Protein AF-A0ABD2VUK2-F1 (afdb_monomer_lite)

pLDDT: mean 76.5, std 18.26, range [36.0, 97.12]

Radius of gyration: 27.33 Å; chains: 1; bounding box: 60×48×80 Å

Foldseek 3Di:
DDPLLLLLLVLCLVPVLCQAPPDPCVPPPVVVVVSLVVSQVCCCVVVVDRDDSVRSVVSVVVLVVLLVVLVVVLVVQDDDADPVSLVSVLSCVSCVVRDPPPPPPDDDDPDDDDDDHPSPPVVVVSVVVVVVVVVVVVVVVVVVVVVVVVVVVVVVVVVVVVVVDDDDDPVVVVVVLVVVLVVDPDPVVSVVSVVVVVVVVVVVVVVVVPD

InterPro domains:
  IPR006578 MADF domain [PF10545] (9-95)

Organism: NCBI:txid54128

Secondary structure (DSSP, 8-state):
--HHHHHHHHHHHH-GGGT-SSSGGGG-HHHHHHHHHHHHHHHHHHH-----HHHHHHHHHHHHHHHHHHHHHHHHT--PPPHHHHHHHHHTGGGGGG------S--------------HHHHHHHHHHHHHHHHHHHHHHHHHHHHHHHHHHHHHHHHHHHHT-SS--HHHHHHHHHHHHHT-SSHHHHHHHHHHHHHHHHHHHHHHTT-

Sequence (211 aa):
MNQVEELIIRFYSKYSFMYDKLDSKNQDQDEKQKFFMTLQTAIMDEMQMNLSVPDIEAKWKYLKDSFNRVDKKIIEGNVALTHWDKNIYEKLFFLKPFITHRPNAVVSKKKCNNVKPKASAVLEKLKHNNERVFAYDLQMKMKKCAEKSSRRAALNDINSSINQNNFIDKRKSCLLINNVINAFPTSTMQEAALQLVLDTISSFTSNLNQN

Structure (mmCIF, N/CA/C/O backbone):
data_AF-A0ABD2VUK2-F1
#
_entry.id   AF-A0ABD2VUK2-F1
#
loop_
_atom_site.group_PDB
_atom_site.id
_atom_site.type_symbol
_atom_site.label_atom_id
_atom_site.label_alt_id
_atom_site.label_comp_id
_atom_site.label_asym_id
_atom_site.label_entity_id
_atom_site.label_seq_id
_atom_site.pdbx_PDB_ins_code
_atom_site.Cartn_x
_atom_site.Cartn_y
_atom_site.Cartn_z
_atom_site.occupancy
_atom_site.B_iso_or_equiv
_atom_site.auth_seq_id
_atom_site.auth_comp_id
_atom_site.auth_asym_id
_atom_site.auth_atom_id
_atom_site.pdbx_PDB_model_num
ATOM 1 N N . MET A 1 1 ? 15.558 -2.157 -2.499 1.00 89.12 1 MET A N 1
ATOM 2 C CA . MET A 1 1 ? 14.385 -1.657 -1.765 1.00 89.12 1 MET A CA 1
ATOM 3 C C . MET A 1 1 ? 14.628 -1.996 -0.313 1.00 89.12 1 MET A C 1
ATOM 5 O O . MET A 1 1 ? 15.103 -3.098 -0.063 1.00 89.12 1 MET A O 1
ATOM 9 N N . ASN A 1 2 ? 14.456 -1.047 0.599 1.00 92.62 2 ASN A N 1
ATOM 10 C CA . ASN A 1 2 ? 14.656 -1.301 2.030 1.00 92.62 2 ASN A CA 1
ATOM 11 C C . ASN A 1 2 ? 13.387 -1.904 2.662 1.00 92.62 2 ASN A C 1
ATOM 13 O O . ASN A 1 2 ? 12.310 -1.852 2.074 1.00 92.62 2 ASN A O 1
ATOM 17 N N . GLN A 1 3 ? 13.506 -2.472 3.863 1.00 94.19 3 GLN A N 1
ATOM 18 C CA . GLN A 1 3 ? 12.388 -3.146 4.539 1.00 94.19 3 GLN A CA 1
ATOM 19 C C . GLN A 1 3 ? 11.208 -2.203 4.832 1.00 94.19 3 GLN A C 1
ATOM 21 O O . GLN A 1 3 ? 10.052 -2.606 4.721 1.00 94.19 3 GLN A O 1
ATOM 26 N N . VAL A 1 4 ? 11.482 -0.927 5.121 1.00 95.06 4 VAL A N 1
ATOM 27 C CA . VAL A 1 4 ? 10.448 0.097 5.349 1.00 95.06 4 VAL A CA 1
ATOM 28 C C . VAL A 1 4 ? 9.623 0.345 4.083 1.00 95.06 4 VAL A C 1
ATOM 30 O O . VAL A 1 4 ? 8.398 0.369 4.139 1.00 95.06 4 VAL A O 1
ATOM 33 N N . GLU A 1 5 ? 10.269 0.498 2.926 1.00 95.94 5 GLU A N 1
ATOM 34 C CA . GLU A 1 5 ? 9.605 0.641 1.624 1.00 95.94 5 GLU A CA 1
ATOM 35 C C . GLU A 1 5 ? 8.740 -0.581 1.310 1.00 95.94 5 GLU A C 1
ATOM 37 O O . GLU A 1 5 ? 7.614 -0.431 0.842 1.00 95.94 5 GLU A O 1
ATOM 42 N N . GLU A 1 6 ? 9.236 -1.7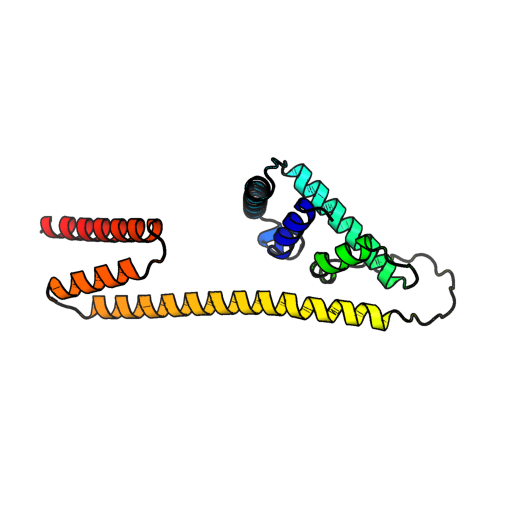84 1.599 1.00 95.88 6 GLU A N 1
ATOM 43 C CA . GLU A 1 6 ? 8.487 -3.024 1.388 1.00 95.88 6 GLU A CA 1
ATOM 44 C C . GLU A 1 6 ? 7.241 -3.105 2.269 1.00 95.88 6 GLU A C 1
ATOM 46 O O . GLU A 1 6 ? 6.167 -3.465 1.779 1.00 95.88 6 GLU A O 1
ATOM 51 N N . LEU A 1 7 ? 7.360 -2.721 3.541 1.00 96.19 7 LEU A N 1
ATOM 52 C CA . LEU A 1 7 ? 6.240 -2.675 4.474 1.00 96.19 7 LEU A CA 1
ATOM 53 C C . LEU A 1 7 ? 5.197 -1.640 4.039 1.00 96.19 7 LEU A C 1
ATOM 55 O O . LEU A 1 7 ? 4.007 -1.956 3.986 1.00 96.19 7 LEU A O 1
ATOM 59 N N . ILE A 1 8 ? 5.636 -0.442 3.641 1.00 96.81 8 ILE A N 1
ATOM 60 C CA . ILE A 1 8 ? 4.757 0.595 3.085 1.00 96.81 8 ILE A CA 1
ATOM 61 C C . ILE A 1 8 ? 4.008 0.040 1.868 1.00 96.81 8 ILE A C 1
ATOM 63 O O . ILE A 1 8 ? 2.782 0.112 1.824 1.00 96.81 8 ILE A O 1
ATOM 67 N N . ILE A 1 9 ? 4.701 -0.578 0.907 1.00 97.12 9 ILE A N 1
ATOM 68 C CA . ILE A 1 9 ? 4.058 -1.149 -0.287 1.00 97.12 9 ILE A CA 1
ATOM 69 C C . ILE A 1 9 ? 3.042 -2.234 0.086 1.00 97.12 9 ILE A C 1
ATOM 71 O O . ILE A 1 9 ? 1.938 -2.233 -0.458 1.00 97.12 9 ILE A O 1
ATOM 75 N N . ARG A 1 10 ? 3.381 -3.125 1.029 1.00 95.81 10 ARG A N 1
ATOM 76 C CA . ARG A 1 10 ? 2.484 -4.184 1.526 1.00 95.81 10 ARG A CA 1
ATOM 77 C C . ARG A 1 10 ? 1.204 -3.609 2.128 1.00 95.81 10 ARG A C 1
ATOM 79 O O . ARG A 1 10 ? 0.131 -4.179 1.954 1.00 95.81 10 ARG A O 1
ATOM 86 N N . PHE A 1 11 ? 1.310 -2.497 2.847 1.00 96.44 11 PHE A N 1
ATOM 87 C CA . PHE A 1 11 ? 0.144 -1.808 3.381 1.00 96.44 11 PHE A CA 1
ATOM 88 C C . PHE A 1 11 ? -0.667 -1.161 2.269 1.00 96.44 11 PHE A C 1
ATOM 90 O O . PHE A 1 11 ? -1.851 -1.455 2.145 1.00 96.44 11 PHE A O 1
ATOM 97 N N . TYR A 1 12 ? -0.047 -0.340 1.422 1.00 96.00 12 TYR A N 1
ATOM 98 C CA . TYR A 1 12 ? -0.770 0.332 0.347 1.00 96.00 12 TYR A CA 1
ATOM 99 C C . TYR A 1 12 ? -1.481 -0.668 -0.569 1.00 96.00 12 TYR A C 1
ATOM 101 O O . TYR A 1 12 ? -2.652 -0.460 -0.853 1.00 96.00 12 TYR A O 1
ATOM 109 N N . SER A 1 13 ? -0.864 -1.794 -0.945 1.00 95.38 13 SER A N 1
ATOM 110 C CA . SER A 1 13 ? -1.499 -2.800 -1.814 1.00 95.38 13 SER A CA 1
ATOM 111 C C . SER A 1 13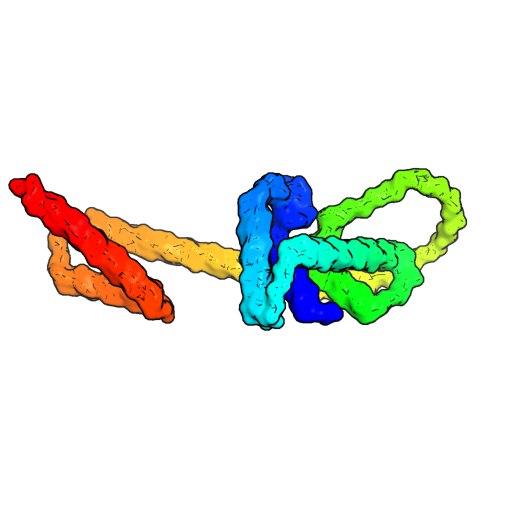 ? -2.811 -3.369 -1.254 1.00 95.38 13 SER A C 1
ATOM 113 O O . SER A 1 13 ? -3.711 -3.698 -2.026 1.00 95.38 13 SER A O 1
ATOM 115 N N . LYS A 1 14 ? -2.958 -3.420 0.075 1.00 94.88 14 LYS A N 1
ATOM 116 C CA . LYS A 1 14 ? -4.165 -3.894 0.767 1.00 94.88 14 LYS A CA 1
ATOM 117 C C . LYS A 1 14 ? -5.308 -2.870 0.774 1.00 94.88 14 LYS A C 1
ATOM 119 O O . LYS A 1 14 ? -6.468 -3.269 0.873 1.00 94.88 14 LYS A O 1
ATOM 124 N N . TYR A 1 15 ? -5.006 -1.575 0.689 1.00 94.19 15 TYR A N 1
ATOM 125 C CA . TYR A 1 15 ? -5.980 -0.490 0.849 1.00 94.19 15 TYR A CA 1
ATOM 126 C C . TYR A 1 15 ? -6.103 0.335 -0.440 1.00 94.19 15 TYR A C 1
ATOM 128 O O . TYR A 1 15 ? -5.467 1.377 -0.598 1.00 94.19 15 TYR A O 1
ATOM 136 N N . SER A 1 16 ? -6.958 -0.124 -1.362 1.00 90.56 16 SER A N 1
ATOM 137 C CA . SER A 1 16 ? -7.174 0.509 -2.676 1.00 90.56 16 SER A CA 1
ATOM 138 C C . SER A 1 16 ? -7.585 1.972 -2.599 1.00 90.56 16 SER A C 1
ATOM 140 O O . SER A 1 16 ? -7.101 2.783 -3.388 1.00 90.56 16 SER A O 1
ATOM 142 N N . PHE A 1 17 ? -8.395 2.328 -1.601 1.00 92.25 17 PHE A N 1
ATOM 143 C CA . PHE A 1 17 ? -8.872 3.693 -1.400 1.00 92.25 17 PHE A CA 1
ATOM 144 C C . PHE A 1 17 ? -7.749 4.721 -1.212 1.00 92.25 17 PHE A C 1
ATOM 146 O O . PHE A 1 17 ? -7.998 5.913 -1.340 1.00 92.25 17 PHE A O 1
ATOM 153 N N . MET A 1 18 ? -6.510 4.305 -0.929 1.00 93.44 18 MET A N 1
ATOM 154 C CA . MET A 1 18 ? -5.366 5.216 -0.822 1.00 93.44 18 MET A CA 1
ATOM 155 C C . MET A 1 18 ? -4.823 5.680 -2.182 1.00 93.44 18 MET A C 1
ATOM 157 O O . MET A 1 18 ? -4.138 6.701 -2.258 1.00 93.44 18 MET A O 1
ATOM 161 N N . TYR A 1 19 ? -5.095 4.951 -3.267 1.00 90.25 19 TYR A N 1
ATOM 162 C CA . TYR A 1 19 ? -4.589 5.278 -4.607 1.00 90.25 19 TYR A CA 1
ATOM 163 C C . TYR A 1 19 ? -5.661 5.316 -5.697 1.00 90.25 19 TYR A C 1
ATOM 165 O O . TYR A 1 19 ? -5.413 5.929 -6.739 1.00 90.25 19 TYR A O 1
ATOM 173 N N . ASP A 1 20 ? -6.826 4.718 -5.465 1.00 89.56 20 ASP A N 1
ATOM 174 C CA . ASP A 1 20 ? -7.993 4.859 -6.322 1.00 89.56 20 ASP A CA 1
ATOM 175 C C . ASP A 1 20 ? -8.763 6.135 -5.960 1.00 89.56 20 ASP A C 1
ATOM 177 O O . ASP A 1 20 ? -9.209 6.316 -4.830 1.00 89.56 20 ASP A O 1
ATOM 181 N N . LYS A 1 21 ? -8.906 7.035 -6.935 1.00 86.31 21 LYS A N 1
ATOM 182 C CA . LYS A 1 21 ? -9.638 8.299 -6.774 1.00 86.31 21 LYS A CA 1
ATOM 183 C C . LYS A 1 21 ? -11.152 8.128 -6.900 1.00 86.31 21 LYS A C 1
ATOM 185 O O . LYS A 1 21 ? -11.879 9.059 -6.572 1.00 86.31 21 LYS A O 1
ATOM 190 N N . LEU A 1 22 ? -11.608 6.997 -7.439 1.00 86.12 22 LEU A N 1
ATOM 191 C CA . LEU A 1 22 ? -13.025 6.687 -7.626 1.00 86.12 22 LEU A CA 1
ATOM 192 C C . LEU A 1 22 ? -13.631 6.003 -6.396 1.00 86.12 22 LEU A C 1
ATOM 194 O O . LEU A 1 22 ? -14.852 5.952 -6.268 1.00 86.12 22 LEU A O 1
ATOM 198 N N . ASP A 1 23 ? -12.793 5.489 -5.495 1.00 86.12 23 ASP A N 1
ATOM 199 C CA . ASP A 1 23 ? -13.235 4.864 -4.254 1.00 86.12 23 ASP A CA 1
ATOM 200 C C . ASP A 1 23 ? -13.836 5.925 -3.320 1.00 86.12 23 ASP A C 1
ATOM 202 O O . ASP A 1 23 ? -13.204 6.940 -3.015 1.00 86.12 23 ASP A O 1
ATOM 206 N N . SER A 1 24 ? -15.056 5.690 -2.832 1.00 84.19 24 SER A N 1
ATOM 207 C CA . SER A 1 24 ? -15.756 6.612 -1.931 1.00 84.19 24 SER A CA 1
ATOM 208 C C . SER A 1 24 ? -14.970 6.874 -0.645 1.00 84.19 24 SER A C 1
ATOM 210 O O . SER A 1 24 ? -15.040 7.966 -0.085 1.00 84.19 24 SER A O 1
ATOM 212 N N . LYS A 1 25 ? -14.174 5.896 -0.193 1.0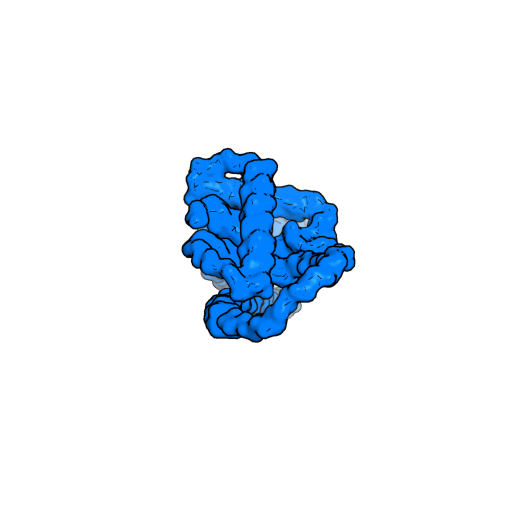0 84.31 25 LYS A N 1
ATOM 213 C CA . LYS A 1 25 ? -13.330 6.028 1.000 1.00 84.31 25 LYS A CA 1
ATOM 214 C C . LYS A 1 25 ? -12.095 6.896 0.769 1.00 84.31 25 LYS A C 1
ATOM 216 O O . LYS A 1 25 ? -11.454 7.301 1.730 1.00 84.31 25 LYS A O 1
ATOM 221 N N . ASN A 1 26 ? -11.751 7.226 -0.478 1.00 85.06 26 ASN A N 1
ATOM 222 C CA . ASN A 1 26 ? -10.629 8.121 -0.764 1.00 85.06 26 ASN A CA 1
ATOM 223 C C . ASN A 1 26 ? -10.872 9.546 -0.239 1.00 85.06 26 ASN A C 1
ATOM 225 O O . ASN A 1 26 ? -9.912 10.272 0.011 1.00 85.06 26 ASN A O 1
ATOM 229 N N . GLN A 1 27 ? -12.129 9.959 -0.069 1.00 85.06 27 GLN A N 1
ATOM 230 C CA . GLN A 1 27 ? -12.475 11.279 0.468 1.00 85.06 27 GLN A CA 1
ATOM 231 C C . GLN A 1 27 ? -12.624 11.285 1.994 1.00 85.06 27 GLN A C 1
ATOM 233 O O . GLN A 1 27 ? -12.603 12.353 2.602 1.00 85.06 27 GLN A O 1
ATOM 238 N N . ASP A 1 28 ? -12.715 10.105 2.606 1.00 92.25 28 ASP A N 1
ATOM 239 C CA . ASP A 1 28 ? -12.878 9.938 4.044 1.00 92.25 28 ASP A CA 1
ATOM 240 C C . ASP A 1 28 ? -11.535 10.152 4.763 1.00 92.25 28 ASP A C 1
ATOM 242 O O . ASP A 1 28 ? -10.572 9.398 4.585 1.00 92.25 28 ASP A O 1
ATOM 246 N N . GLN A 1 29 ? -11.453 11.225 5.550 1.00 92.25 29 GLN A N 1
ATOM 247 C CA . GLN A 1 29 ? -10.251 11.553 6.314 1.00 92.25 29 GLN A CA 1
ATOM 248 C C . GLN A 1 29 ? -10.054 10.622 7.511 1.00 92.25 29 GLN A C 1
ATOM 250 O O . GLN A 1 29 ? -8.909 10.329 7.856 1.00 92.25 29 GLN A O 1
ATOM 255 N N . ASP A 1 30 ? -11.130 10.099 8.096 1.00 93.75 30 ASP A N 1
ATOM 256 C CA . ASP A 1 30 ? -11.048 9.227 9.265 1.00 93.75 30 ASP A CA 1
ATOM 257 C C . ASP A 1 30 ? -10.461 7.870 8.869 1.00 93.75 30 ASP A C 1
ATOM 259 O O . ASP A 1 30 ? -9.594 7.327 9.557 1.00 93.75 30 ASP A O 1
ATOM 263 N N . GLU A 1 31 ? -10.861 7.334 7.713 1.00 93.19 31 GLU A N 1
ATOM 264 C CA . GLU A 1 31 ? -10.282 6.095 7.179 1.00 93.19 31 GLU A CA 1
ATOM 265 C C . GLU A 1 31 ? -8.794 6.260 6.824 1.00 93.19 31 GLU A C 1
ATOM 267 O O . GLU A 1 31 ? -7.994 5.353 7.079 1.00 93.19 31 GLU A O 1
ATOM 272 N N . LYS A 1 32 ? -8.385 7.429 6.308 1.00 93.56 32 LYS A N 1
ATOM 273 C CA . LYS A 1 32 ? -6.964 7.741 6.070 1.00 93.56 32 LYS A CA 1
ATOM 274 C C . LYS A 1 32 ? -6.173 7.841 7.365 1.00 93.56 32 LYS A C 1
ATOM 276 O O . LYS A 1 32 ? -5.086 7.273 7.453 1.00 93.56 32 LYS A O 1
ATOM 281 N N . GLN A 1 33 ? -6.706 8.523 8.377 1.00 94.25 33 GLN A N 1
ATOM 282 C CA . GLN A 1 33 ? -6.051 8.618 9.680 1.00 94.25 33 GLN A CA 1
ATOM 283 C C . GLN A 1 33 ? -5.882 7.237 10.316 1.00 94.25 33 GLN A C 1
ATOM 285 O O . GLN A 1 33 ? -4.774 6.893 10.723 1.00 94.25 33 GLN A O 1
ATOM 290 N N . LYS A 1 34 ? -6.927 6.397 10.311 1.00 95.19 34 LYS A N 1
ATOM 291 C CA . LYS A 1 34 ? -6.842 5.004 10.787 1.00 95.19 34 LYS A CA 1
ATOM 292 C C . LYS A 1 34 ? -5.784 4.205 10.032 1.00 95.19 34 LYS A C 1
ATOM 294 O O . LYS A 1 34 ? -5.032 3.445 10.648 1.00 95.19 34 LYS A O 1
ATOM 299 N N . PHE A 1 35 ? -5.710 4.369 8.710 1.00 96.00 35 PHE A N 1
ATOM 300 C CA . PHE A 1 35 ? -4.675 3.740 7.894 1.00 96.00 35 PHE A CA 1
ATOM 301 C C . PHE A 1 35 ? -3.275 4.159 8.355 1.00 96.00 35 PHE A C 1
ATOM 303 O O . PHE A 1 35 ? -2.444 3.289 8.615 1.00 96.00 35 PHE A O 1
ATOM 310 N N . PHE A 1 36 ? -3.023 5.463 8.503 1.00 96.56 36 PHE A N 1
ATOM 311 C CA . PHE A 1 36 ? -1.711 5.963 8.911 1.00 96.56 36 PHE A CA 1
ATOM 312 C C . PHE A 1 36 ? -1.342 5.557 10.332 1.00 96.56 36 PHE A C 1
ATOM 314 O O . PHE A 1 36 ? -0.213 5.128 10.535 1.00 96.56 36 PHE A O 1
ATOM 321 N N . MET A 1 37 ? -2.281 5.596 11.279 1.00 95.50 37 MET A N 1
ATOM 322 C CA . MET A 1 37 ? -2.053 5.098 12.638 1.00 95.50 37 MET A CA 1
ATOM 323 C C . MET A 1 37 ? -1.647 3.623 12.616 1.00 95.50 37 MET A C 1
ATOM 325 O O . MET A 1 37 ? -0.622 3.256 13.180 1.00 95.50 37 MET A O 1
ATOM 329 N N . THR A 1 38 ? -2.388 2.785 11.884 1.00 96.50 38 THR A N 1
ATOM 330 C CA . THR A 1 38 ? -2.078 1.349 11.779 1.00 96.50 38 THR A CA 1
ATOM 331 C C . THR A 1 38 ? -0.713 1.111 11.129 1.00 96.50 38 THR A C 1
ATOM 333 O O . THR A 1 38 ? 0.043 0.243 11.563 1.00 96.50 38 THR A O 1
ATOM 336 N N . LEU A 1 39 ? -0.386 1.873 10.083 1.00 96.81 39 LEU A N 1
ATOM 337 C CA . LEU A 1 39 ? 0.894 1.768 9.388 1.00 96.81 39 LEU A CA 1
ATOM 338 C C . LEU A 1 39 ? 2.057 2.247 10.267 1.00 96.81 39 LEU A C 1
ATOM 340 O O . LEU A 1 39 ? 3.092 1.590 10.298 1.00 96.81 39 LEU A O 1
ATOM 344 N N . GLN A 1 40 ? 1.894 3.345 11.005 1.00 96.69 40 GLN A N 1
ATOM 345 C CA . GLN A 1 40 ? 2.899 3.833 11.949 1.00 96.69 40 GLN A CA 1
ATOM 346 C C . GLN A 1 40 ? 3.161 2.819 13.059 1.00 96.69 40 GLN A C 1
ATOM 348 O O . GLN A 1 40 ? 4.321 2.511 13.317 1.00 96.69 40 GLN A O 1
ATOM 353 N N . THR A 1 41 ? 2.110 2.252 13.660 1.00 95.62 41 THR A N 1
ATOM 354 C CA . THR A 1 41 ? 2.250 1.190 14.664 1.00 95.62 41 THR A CA 1
ATOM 355 C C . THR A 1 41 ? 3.001 -0.007 14.088 1.00 95.62 41 THR A C 1
ATOM 357 O O . THR A 1 41 ? 3.982 -0.441 14.674 1.00 95.62 41 THR A O 1
ATOM 360 N N . ALA A 1 42 ? 2.641 -0.476 12.890 1.00 95.62 42 ALA A N 1
ATOM 361 C CA . ALA A 1 42 ? 3.338 -1.599 12.263 1.00 95.62 42 ALA A CA 1
ATOM 362 C C . ALA A 1 42 ? 4.813 -1.299 11.939 1.00 95.62 42 ALA A C 1
ATOM 364 O O . ALA A 1 42 ? 5.661 -2.175 12.080 1.00 95.62 42 ALA A O 1
ATOM 365 N N . ILE A 1 43 ? 5.138 -0.075 11.508 1.00 96.00 43 ILE A N 1
ATOM 366 C CA . ILE A 1 43 ? 6.530 0.339 11.273 1.00 96.00 43 ILE A CA 1
ATOM 367 C C . ILE A 1 43 ? 7.304 0.381 12.594 1.00 96.00 43 ILE A C 1
ATOM 369 O O . ILE A 1 43 ? 8.441 -0.082 12.649 1.00 96.00 43 ILE A O 1
ATOM 373 N N . MET A 1 44 ? 6.697 0.907 13.654 1.00 94.94 44 MET A N 1
ATOM 374 C CA . MET A 1 44 ? 7.314 0.951 14.974 1.00 94.94 44 MET A CA 1
ATOM 375 C C . MET A 1 44 ? 7.560 -0.461 15.519 1.00 94.94 44 MET A C 1
ATOM 377 O O . MET A 1 44 ? 8.663 -0.741 15.978 1.00 94.94 44 MET A O 1
ATOM 381 N N . ASP A 1 45 ? 6.584 -1.358 15.395 1.00 94.69 45 ASP A N 1
ATOM 382 C CA . ASP A 1 45 ? 6.663 -2.724 15.916 1.00 94.69 45 ASP A CA 1
ATOM 383 C C . ASP A 1 45 ? 7.645 -3.600 15.120 1.00 94.69 45 ASP A C 1
ATOM 385 O O . ASP A 1 45 ? 8.473 -4.296 15.707 1.00 94.69 45 ASP A O 1
ATOM 389 N N . GLU A 1 46 ? 7.578 -3.577 13.782 1.00 94.31 46 GLU A N 1
ATOM 390 C CA . GLU A 1 46 ? 8.401 -4.450 12.930 1.00 94.31 46 GLU A CA 1
ATOM 391 C C . GLU A 1 46 ? 9.817 -3.894 12.701 1.00 94.31 46 GLU A C 1
ATOM 393 O O . GLU A 1 46 ? 10.757 -4.670 12.539 1.00 94.31 46 GLU A O 1
ATOM 398 N N . MET A 1 47 ? 9.982 -2.565 12.662 1.00 92.62 47 MET A N 1
ATOM 399 C CA . MET A 1 47 ? 11.245 -1.919 12.268 1.00 92.62 47 MET A CA 1
ATOM 400 C C . MET A 1 47 ? 11.918 -1.150 13.407 1.00 92.62 47 MET A C 1
ATOM 402 O O . MET A 1 47 ? 13.033 -0.672 13.217 1.00 92.62 47 MET A O 1
ATOM 406 N N . GLN A 1 48 ? 11.267 -1.003 14.569 1.00 93.25 48 GLN A N 1
ATOM 407 C CA . GLN A 1 48 ? 11.759 -0.191 15.693 1.00 93.25 48 GLN A CA 1
ATOM 408 C C . GLN A 1 48 ? 12.057 1.264 15.290 1.00 93.25 48 GLN A C 1
ATOM 410 O O . GLN A 1 48 ? 12.946 1.918 15.834 1.00 93.25 48 GLN A O 1
ATOM 415 N N . MET A 1 49 ? 11.309 1.783 14.311 1.00 91.88 49 MET A N 1
ATOM 416 C CA . MET A 1 49 ? 11.468 3.137 13.788 1.00 91.88 49 MET A CA 1
ATOM 417 C C . MET A 1 49 ? 10.205 3.955 14.028 1.00 91.88 49 MET A C 1
ATOM 419 O O . MET A 1 49 ? 9.106 3.536 13.675 1.00 91.88 49 MET A O 1
ATOM 423 N N . ASN A 1 50 ? 10.369 5.168 14.548 1.00 92.62 50 ASN A N 1
ATOM 424 C CA . ASN A 1 50 ? 9.275 6.124 14.647 1.00 92.62 50 ASN A CA 1
ATOM 425 C C . ASN A 1 50 ? 9.282 7.037 13.413 1.00 92.62 50 ASN A C 1
ATOM 427 O O . ASN A 1 50 ? 10.031 8.011 13.357 1.00 92.62 50 ASN A O 1
ATOM 431 N N . LEU A 1 51 ? 8.495 6.680 12.396 1.00 93.31 51 LEU A N 1
ATOM 432 C CA . LEU A 1 51 ? 8.294 7.525 11.220 1.00 93.31 51 LEU A CA 1
ATOM 433 C C . LEU A 1 51 ? 7.064 8.406 11.406 1.00 93.31 51 LEU A C 1
ATOM 435 O O . LEU A 1 51 ? 5.985 7.926 11.763 1.00 93.31 51 LEU A O 1
ATOM 439 N N . SER A 1 52 ? 7.201 9.684 11.064 1.00 95.38 52 SER A N 1
ATOM 440 C CA . SER A 1 52 ? 6.054 10.579 10.994 1.00 95.38 52 SER A CA 1
ATOM 441 C C . SER A 1 52 ? 5.170 10.243 9.782 1.00 95.38 52 SER A C 1
ATOM 443 O O . SER A 1 52 ? 5.641 9.723 8.766 1.00 95.38 52 SER A O 1
ATOM 445 N N . VAL A 1 53 ? 3.875 10.557 9.869 1.00 95.44 53 VAL A N 1
ATOM 446 C CA . VAL A 1 53 ? 2.942 10.454 8.733 1.00 95.44 53 VAL A CA 1
ATOM 447 C C . VAL A 1 53 ? 3.478 11.146 7.468 1.00 95.44 53 VAL A C 1
ATOM 449 O O . VAL A 1 53 ? 3.516 10.480 6.430 1.00 95.44 53 VAL A O 1
ATOM 452 N N . PRO A 1 54 ? 3.959 12.408 7.507 1.00 96.06 54 PRO A N 1
ATOM 453 C CA . PRO A 1 54 ? 4.464 13.060 6.300 1.00 96.06 54 PRO A CA 1
ATOM 454 C C . PRO A 1 54 ? 5.697 12.360 5.709 1.00 96.06 54 PRO A C 1
ATOM 456 O O . PRO A 1 54 ? 5.845 12.332 4.486 1.00 96.06 54 PRO A O 1
ATOM 459 N N . ASP A 1 55 ? 6.548 11.725 6.523 1.00 96.44 55 ASP A N 1
ATOM 460 C CA . ASP A 1 55 ? 7.684 10.944 6.010 1.00 96.44 55 ASP A CA 1
ATOM 461 C C . ASP A 1 55 ? 7.224 9.687 5.265 1.00 96.44 55 ASP A C 1
ATOM 463 O O . ASP A 1 55 ? 7.773 9.330 4.217 1.00 96.44 55 ASP A O 1
ATOM 467 N N . ILE A 1 56 ? 6.198 9.013 5.789 1.00 96.31 56 ILE A N 1
ATOM 468 C CA . ILE A 1 56 ? 5.585 7.845 5.148 1.00 96.31 56 ILE A CA 1
ATOM 469 C C . ILE A 1 56 ? 4.952 8.253 3.816 1.00 96.31 56 ILE A C 1
ATOM 471 O O . ILE A 1 56 ? 5.153 7.579 2.802 1.00 96.31 56 ILE A O 1
ATOM 475 N N . GLU A 1 57 ? 4.226 9.370 3.793 1.00 95.31 57 GLU A N 1
ATOM 476 C CA . GLU A 1 57 ? 3.634 9.922 2.574 1.00 95.31 57 GLU A CA 1
ATOM 477 C C . GLU A 1 57 ? 4.697 10.306 1.542 1.00 95.31 57 GLU A C 1
ATOM 479 O O . GLU A 1 57 ? 4.567 9.967 0.362 1.00 95.31 57 GLU A O 1
ATOM 484 N N . ALA A 1 58 ? 5.781 10.956 1.972 1.00 96.62 58 ALA A N 1
ATOM 485 C CA . ALA A 1 58 ? 6.897 11.316 1.105 1.00 96.62 58 ALA A CA 1
ATOM 486 C C . ALA A 1 58 ? 7.565 10.072 0.498 1.00 96.62 58 ALA A C 1
ATOM 488 O O . ALA A 1 58 ? 7.815 10.028 -0.712 1.00 96.62 58 ALA A O 1
ATOM 489 N N . LYS A 1 59 ? 7.789 9.027 1.305 1.00 96.38 59 LYS A N 1
ATOM 490 C CA . LYS A 1 59 ? 8.317 7.737 0.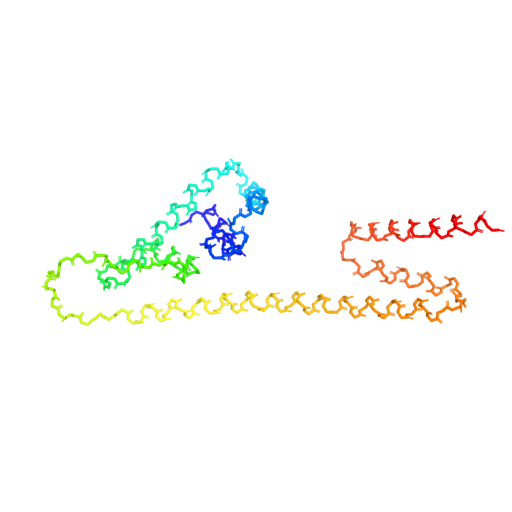835 1.00 96.38 59 LYS A CA 1
ATOM 491 C C . LYS A 1 59 ? 7.374 7.068 -0.161 1.00 96.38 59 LYS A C 1
ATOM 493 O O . LYS A 1 59 ? 7.820 6.632 -1.222 1.00 96.38 59 LYS A O 1
ATOM 498 N N . TRP A 1 60 ? 6.077 7.025 0.133 1.00 96.50 60 TRP A N 1
ATOM 499 C CA . TRP A 1 60 ? 5.085 6.470 -0.788 1.00 96.50 60 TRP A CA 1
ATOM 500 C C . TRP A 1 60 ? 5.043 7.231 -2.118 1.00 96.50 60 TRP A C 1
ATOM 502 O O . TRP A 1 60 ? 5.062 6.620 -3.189 1.00 96.50 60 TRP A O 1
ATOM 512 N N . LYS A 1 61 ? 5.054 8.567 -2.071 1.00 95.81 61 LYS A N 1
ATOM 513 C CA . LYS A 1 61 ? 5.103 9.417 -3.265 1.00 95.81 61 LYS A CA 1
ATOM 514 C C . LYS A 1 61 ? 6.336 9.110 -4.113 1.00 95.81 61 LYS A C 1
ATOM 516 O O . LYS A 1 61 ? 6.206 8.889 -5.315 1.00 95.81 61 LYS A O 1
ATOM 521 N N . TYR A 1 62 ? 7.509 9.013 -3.488 1.00 96.62 62 TYR A N 1
ATOM 522 C CA . TYR A 1 62 ? 8.748 8.646 -4.173 1.00 96.62 62 TYR A CA 1
ATOM 523 C C . TYR A 1 62 ? 8.658 7.275 -4.860 1.00 96.62 62 TYR A C 1
ATOM 525 O O . TYR A 1 62 ? 9.064 7.132 -6.018 1.00 96.62 62 TYR A O 1
ATOM 533 N N . LEU A 1 63 ? 8.097 6.271 -4.182 1.00 96.75 63 LEU A N 1
ATOM 534 C CA . LEU A 1 63 ? 7.890 4.930 -4.735 1.00 96.75 63 LEU A CA 1
ATOM 535 C C . LEU A 1 63 ? 6.943 4.952 -5.942 1.00 96.75 63 LEU A C 1
ATOM 537 O O . LEU A 1 63 ? 7.258 4.381 -6.989 1.00 96.75 63 LEU A O 1
ATOM 541 N N . LYS A 1 64 ? 5.824 5.674 -5.836 1.00 95.44 64 LYS A N 1
ATOM 542 C CA . LYS A 1 64 ? 4.856 5.846 -6.927 1.00 95.44 64 LYS A CA 1
ATOM 543 C C . LYS A 1 64 ? 5.471 6.553 -8.136 1.00 95.44 64 LYS A C 1
ATOM 545 O O . LYS A 1 64 ? 5.291 6.106 -9.268 1.00 95.44 64 LYS A O 1
ATOM 550 N N . ASP A 1 65 ? 6.230 7.622 -7.917 1.00 95.00 65 ASP A N 1
ATOM 551 C CA . ASP A 1 65 ? 6.913 8.349 -8.992 1.00 95.00 65 ASP A CA 1
ATOM 552 C C . ASP A 1 65 ? 7.968 7.481 -9.678 1.00 95.00 65 ASP A C 1
ATOM 554 O O . ASP A 1 65 ? 8.118 7.508 -10.901 1.00 95.00 65 ASP A O 1
ATOM 558 N N . SER A 1 66 ? 8.678 6.673 -8.895 1.00 95.38 66 SER A N 1
ATOM 559 C CA . SER A 1 66 ? 9.640 5.701 -9.403 1.00 95.38 66 SER A CA 1
ATOM 560 C C . SER A 1 66 ? 8.967 4.650 -10.276 1.00 95.38 66 SER A C 1
ATOM 562 O O . SER A 1 66 ? 9.415 4.426 -11.399 1.00 95.38 66 SER A O 1
ATOM 564 N N . PHE A 1 67 ? 7.844 4.091 -9.825 1.00 95.75 67 PHE A N 1
ATOM 565 C CA . PHE A 1 67 ? 7.042 3.171 -10.625 1.00 95.75 67 PHE A CA 1
ATOM 566 C C . PHE A 1 67 ? 6.559 3.809 -11.932 1.00 95.75 67 PHE A C 1
ATOM 568 O O . PHE A 1 67 ? 6.750 3.226 -12.995 1.00 95.75 67 PHE A O 1
ATOM 575 N N . ASN A 1 68 ? 6.039 5.041 -11.891 1.00 93.81 68 ASN A N 1
ATOM 576 C CA . ASN A 1 68 ? 5.610 5.770 -13.091 1.00 93.81 68 ASN A CA 1
ATOM 577 C C . ASN A 1 68 ? 6.749 5.955 -14.107 1.00 93.81 68 ASN A C 1
ATOM 579 O O . ASN A 1 68 ? 6.531 5.838 -15.314 1.00 93.81 68 ASN A O 1
ATOM 583 N N . ARG A 1 69 ? 7.971 6.251 -13.641 1.00 93.06 69 ARG A N 1
ATOM 584 C CA . ARG A 1 69 ? 9.150 6.371 -14.516 1.00 93.06 69 ARG A CA 1
ATOM 585 C C . ARG A 1 69 ? 9.513 5.033 -15.153 1.00 93.06 69 ARG A C 1
ATOM 587 O O . ARG A 1 69 ? 9.794 4.992 -16.349 1.00 93.06 69 ARG A O 1
ATOM 594 N N . VAL A 1 70 ? 9.507 3.955 -14.372 1.00 93.12 70 VAL A N 1
ATOM 595 C CA . VAL A 1 70 ? 9.818 2.609 -14.871 1.00 93.12 70 VAL A CA 1
ATOM 596 C C . VAL A 1 70 ? 8.765 2.136 -15.868 1.00 93.12 70 VAL A C 1
ATOM 598 O O . VAL A 1 70 ? 9.113 1.633 -16.932 1.00 93.12 70 VAL A O 1
ATOM 601 N N . ASP A 1 71 ? 7.486 2.356 -15.574 1.00 92.31 71 ASP A N 1
ATOM 602 C CA . ASP A 1 71 ? 6.393 1.960 -16.456 1.00 92.31 71 ASP A CA 1
ATOM 603 C C . ASP A 1 71 ? 6.475 2.666 -17.817 1.00 92.31 71 ASP A C 1
ATOM 605 O O . ASP A 1 71 ? 6.315 2.024 -18.854 1.00 92.31 71 ASP A O 1
ATOM 609 N N . LYS A 1 72 ? 6.834 3.958 -17.839 1.00 90.62 72 LYS A N 1
ATOM 610 C CA . LYS A 1 72 ? 7.112 4.685 -19.089 1.00 90.62 72 LYS A CA 1
ATOM 611 C C . LYS A 1 72 ? 8.283 4.089 -19.867 1.00 90.62 72 LYS A C 1
ATOM 613 O O . LYS A 1 72 ? 8.129 3.819 -21.053 1.00 90.62 72 LYS A O 1
ATOM 618 N N . LYS A 1 73 ? 9.415 3.811 -19.205 1.00 89.75 73 LYS A N 1
ATOM 619 C CA . LYS A 1 73 ? 10.582 3.165 -19.842 1.00 89.75 73 LYS A CA 1
ATOM 620 C C . LYS A 1 73 ? 10.212 1.834 -20.505 1.00 89.75 73 LYS A C 1
ATOM 622 O O . LYS A 1 73 ? 10.702 1.532 -21.590 1.00 89.75 73 LYS A O 1
ATOM 627 N N . ILE A 1 74 ? 9.356 1.044 -19.852 1.00 88.94 74 ILE A N 1
ATOM 628 C CA . ILE A 1 74 ? 8.880 -0.245 -20.374 1.00 88.94 74 ILE A CA 1
ATOM 629 C C . ILE A 1 74 ? 8.000 -0.042 -21.609 1.00 88.94 74 ILE A C 1
ATOM 631 O O . ILE A 1 74 ? 8.186 -0.742 -22.602 1.00 88.94 74 ILE A O 1
ATOM 635 N N . ILE A 1 75 ? 7.077 0.922 -21.569 1.00 86.69 75 ILE A N 1
ATOM 636 C CA . ILE A 1 75 ? 6.193 1.243 -22.701 1.00 86.69 75 ILE A CA 1
ATOM 637 C C . ILE A 1 75 ? 6.994 1.762 -23.905 1.00 86.69 75 ILE A C 1
ATOM 639 O O . ILE A 1 75 ? 6.712 1.381 -25.038 1.00 86.69 75 ILE A O 1
ATOM 643 N N . GLU A 1 76 ? 8.007 2.595 -23.668 1.00 86.50 76 GLU A N 1
ATOM 644 C CA . GLU A 1 76 ? 8.876 3.165 -24.709 1.00 86.50 76 GLU A CA 1
ATOM 645 C C . GLU A 1 76 ? 9.860 2.134 -25.303 1.00 86.50 76 GLU A C 1
ATOM 647 O O . GLU A 1 76 ? 10.457 2.370 -26.353 1.00 86.50 76 GLU A O 1
ATOM 652 N N . GLY A 1 77 ? 9.993 0.961 -24.674 1.00 74.88 77 GLY A N 1
ATOM 653 C CA . GLY A 1 77 ? 10.511 -0.259 -25.296 1.00 74.88 77 GLY A CA 1
ATOM 654 C C . GLY A 1 77 ? 12.022 -0.339 -25.533 1.00 74.88 77 GLY A C 1
ATOM 655 O O . GLY A 1 77 ? 12.463 -1.332 -26.104 1.00 74.88 77 GLY A O 1
ATOM 656 N N . ASN A 1 78 ? 12.818 0.642 -25.094 1.00 61.41 78 ASN A N 1
ATOM 657 C CA . ASN A 1 78 ? 14.241 0.753 -25.464 1.00 61.41 78 ASN A CA 1
ATOM 658 C C . ASN A 1 78 ? 15.203 1.051 -24.299 1.00 61.41 78 ASN A C 1
ATOM 660 O O . ASN A 1 78 ? 16.299 1.565 -24.519 1.00 61.41 78 ASN A O 1
ATOM 664 N N . VAL A 1 79 ? 14.834 0.729 -23.056 1.00 79.00 79 VAL A N 1
ATOM 665 C CA . VAL A 1 79 ? 15.697 0.997 -21.893 1.00 79.00 79 VAL A CA 1
ATOM 666 C C . VAL A 1 79 ? 15.961 -0.281 -21.108 1.00 79.00 79 VAL A C 1
ATOM 668 O O . VAL A 1 79 ? 15.034 -0.959 -20.665 1.00 79.00 79 VAL A O 1
ATOM 671 N N . ALA A 1 80 ? 17.243 -0.601 -20.909 1.00 87.38 80 ALA A N 1
ATOM 672 C CA . ALA A 1 80 ? 17.649 -1.661 -19.999 1.00 87.38 80 ALA A CA 1
ATOM 673 C C . ALA A 1 80 ? 17.206 -1.302 -18.573 1.00 87.38 80 ALA A C 1
ATOM 675 O O . ALA A 1 80 ? 17.587 -0.263 -18.031 1.00 87.38 80 ALA A O 1
ATOM 676 N N . LEU A 1 81 ? 16.378 -2.156 -17.975 1.00 91.06 81 LEU A N 1
ATOM 677 C CA . LEU A 1 81 ? 15.903 -1.966 -16.609 1.00 91.06 81 LEU A CA 1
ATOM 678 C C . LEU A 1 81 ? 16.974 -2.399 -15.617 1.00 91.06 81 LEU A C 1
ATOM 680 O O . LEU A 1 81 ? 17.476 -3.528 -15.682 1.00 91.06 81 LEU A O 1
ATOM 684 N N . THR A 1 82 ? 17.268 -1.523 -14.662 1.00 93.88 82 THR A N 1
ATOM 685 C CA . THR A 1 82 ? 18.112 -1.872 -13.520 1.00 93.88 82 THR A CA 1
ATOM 686 C C . THR A 1 82 ? 17.420 -2.919 -12.642 1.00 93.88 82 THR A C 1
ATOM 688 O O . THR A 1 82 ? 16.209 -3.138 -12.724 1.00 93.88 82 THR A O 1
ATOM 691 N N . HIS A 1 83 ? 18.181 -3.572 -11.761 1.00 93.69 83 HIS A N 1
ATOM 692 C CA . HIS A 1 83 ? 17.604 -4.478 -10.764 1.00 93.69 83 HIS A CA 1
ATOM 693 C C . HIS A 1 83 ? 16.543 -3.778 -9.896 1.00 93.69 83 HIS A C 1
ATOM 695 O O . HIS A 1 83 ? 15.487 -4.341 -9.616 1.00 93.69 83 HIS A O 1
ATOM 701 N N . TRP A 1 84 ? 16.795 -2.523 -9.517 1.00 92.94 84 TRP A N 1
ATOM 702 C CA . TRP A 1 84 ? 15.851 -1.731 -8.737 1.00 92.94 84 TRP A CA 1
ATOM 703 C C . TRP A 1 84 ? 14.580 -1.393 -9.525 1.00 92.94 84 TRP A C 1
ATOM 705 O O . TRP A 1 84 ? 13.490 -1.518 -8.972 1.00 92.94 84 TRP A O 1
ATOM 715 N N . ASP A 1 85 ? 14.704 -1.057 -10.817 1.00 93.94 85 ASP A N 1
ATOM 716 C CA . ASP A 1 85 ? 13.549 -0.796 -11.685 1.00 93.94 85 ASP A CA 1
ATOM 717 C C . ASP A 1 85 ? 12.622 -2.019 -11.745 1.00 93.94 85 ASP A C 1
ATOM 719 O O . ASP A 1 85 ? 11.413 -1.887 -11.568 1.00 93.94 85 ASP A O 1
ATOM 723 N N . LYS A 1 86 ? 13.191 -3.217 -11.940 1.00 93.44 86 LYS A N 1
ATOM 724 C CA . LYS A 1 86 ? 12.427 -4.476 -11.975 1.00 93.44 86 LYS A CA 1
ATOM 725 C C . LYS A 1 86 ? 11.701 -4.730 -10.655 1.00 93.44 86 LYS A C 1
ATOM 727 O O . LYS A 1 86 ? 10.503 -4.983 -10.665 1.00 93.44 86 LYS A O 1
ATOM 732 N N . ASN A 1 87 ? 12.406 -4.581 -9.534 1.00 94.62 87 ASN A N 1
ATOM 733 C CA . ASN A 1 87 ? 11.845 -4.803 -8.201 1.00 94.62 87 ASN A CA 1
ATOM 734 C C . ASN A 1 87 ? 10.685 -3.831 -7.899 1.00 94.62 87 ASN A C 1
ATOM 736 O O . ASN A 1 87 ? 9.615 -4.248 -7.462 1.00 94.62 87 ASN A O 1
ATOM 740 N N . ILE A 1 88 ? 10.852 -2.540 -8.207 1.00 95.38 88 ILE A N 1
ATOM 741 C CA . ILE A 1 88 ? 9.764 -1.559 -8.090 1.00 95.38 88 ILE A CA 1
ATOM 742 C C . ILE A 1 88 ? 8.586 -1.922 -8.982 1.00 95.38 88 ILE A C 1
ATOM 744 O O . ILE A 1 88 ? 7.443 -1.857 -8.532 1.00 95.38 88 ILE A O 1
ATOM 748 N N . TYR A 1 89 ? 8.856 -2.299 -10.231 1.00 94.44 89 TYR A N 1
ATOM 749 C CA . TYR A 1 89 ? 7.807 -2.616 -11.185 1.00 94.44 89 TYR A CA 1
ATOM 750 C C . TYR A 1 89 ? 6.959 -3.801 -10.741 1.00 94.44 89 TYR A C 1
ATOM 752 O O . TYR A 1 89 ? 5.736 -3.729 -10.787 1.00 94.44 89 TYR A O 1
ATOM 760 N N . GLU A 1 90 ? 7.610 -4.864 -10.276 1.00 94.75 90 GLU A N 1
ATOM 761 C CA . GLU A 1 90 ? 6.955 -6.059 -9.752 1.00 94.75 90 GLU A CA 1
ATOM 762 C C . GLU A 1 90 ? 6.095 -5.725 -8.531 1.00 94.75 90 GLU A C 1
ATOM 764 O O . GLU A 1 90 ? 4.901 -6.026 -8.514 1.00 94.75 90 GLU A O 1
ATOM 769 N N . LYS A 1 91 ? 6.667 -5.040 -7.534 1.00 96.00 91 LYS A N 1
ATOM 770 C CA . LYS A 1 91 ? 5.982 -4.783 -6.260 1.00 96.00 91 LYS A CA 1
ATOM 771 C C . LYS A 1 91 ? 4.840 -3.778 -6.361 1.00 96.00 91 LYS A C 1
ATOM 773 O O . LYS A 1 91 ? 3.883 -3.878 -5.600 1.00 96.00 91 LYS A O 1
ATOM 778 N N . LEU A 1 92 ? 4.918 -2.821 -7.285 1.00 96.69 92 LEU A N 1
ATOM 779 C CA . LEU A 1 92 ? 3.909 -1.772 -7.471 1.00 96.69 92 LEU A CA 1
ATOM 780 C C . LEU A 1 92 ? 3.004 -2.010 -8.684 1.00 96.69 92 LEU A C 1
ATOM 782 O O . LEU A 1 92 ? 2.202 -1.141 -9.025 1.00 96.69 92 LEU A O 1
ATOM 786 N N . PHE A 1 93 ? 3.067 -3.190 -9.309 1.00 94.75 93 PHE A N 1
ATOM 787 C CA . PHE A 1 93 ? 2.279 -3.503 -10.503 1.00 94.75 93 PHE A CA 1
ATOM 788 C C . PHE A 1 93 ? 0.765 -3.341 -10.294 1.00 94.75 93 PHE A C 1
ATOM 790 O O . PHE A 1 93 ? 0.047 -2.990 -11.229 1.00 94.75 93 PHE A O 1
ATOM 797 N N . PHE A 1 94 ? 0.272 -3.518 -9.064 1.00 94.12 94 PHE A N 1
ATOM 798 C CA . PHE A 1 94 ? -1.136 -3.299 -8.713 1.00 94.12 94 PHE A CA 1
ATOM 799 C C . PHE A 1 94 ? -1.617 -1.861 -8.969 1.00 94.12 94 PHE A C 1
ATOM 801 O O . PHE A 1 94 ? -2.815 -1.640 -9.120 1.00 94.12 94 PHE A O 1
ATOM 808 N N . LEU A 1 95 ? -0.710 -0.882 -9.066 1.00 94.69 95 LEU A N 1
ATOM 809 C CA . LEU A 1 95 ? -1.049 0.496 -9.425 1.00 94.69 95 LEU A CA 1
ATOM 810 C C . LEU A 1 95 ? -1.320 0.676 -10.924 1.00 94.69 95 LEU A C 1
ATOM 812 O O . LEU A 1 95 ? -1.874 1.702 -11.314 1.00 94.69 95 LEU A O 1
ATOM 816 N N . LYS A 1 96 ? -0.943 -0.288 -11.775 1.00 91.94 96 LYS A N 1
ATOM 817 C CA . LYS A 1 96 ? -1.026 -0.170 -13.238 1.00 91.94 96 LYS A CA 1
ATOM 818 C C . LYS A 1 96 ? -2.420 0.232 -13.752 1.00 91.94 96 LYS A C 1
ATOM 820 O O . LYS A 1 96 ? -2.460 1.125 -14.597 1.00 91.94 96 LYS A O 1
ATOM 825 N N . PRO A 1 97 ? -3.545 -0.330 -13.261 1.00 90.88 97 PRO A N 1
ATOM 826 C CA . PRO A 1 97 ? -4.884 0.075 -13.705 1.00 90.88 97 PRO A CA 1
ATOM 827 C C . PRO A 1 97 ? -5.245 1.522 -13.334 1.00 90.88 97 PRO A C 1
ATOM 829 O O . PRO A 1 97 ? -6.060 2.147 -14.003 1.00 90.88 97 PRO A O 1
ATOM 832 N N . PHE A 1 98 ? -4.623 2.061 -12.282 1.00 88.00 98 PHE A N 1
ATOM 833 C CA . PHE A 1 98 ? -4.923 3.378 -11.711 1.00 88.00 98 PHE A CA 1
ATOM 834 C C . PHE A 1 98 ? -3.998 4.480 -12.239 1.00 88.00 98 PHE A C 1
ATOM 836 O O . PHE A 1 98 ? -4.205 5.667 -11.973 1.00 88.00 98 PHE A O 1
ATOM 843 N N . ILE A 1 99 ? -2.968 4.109 -12.999 1.00 85.06 99 ILE A N 1
ATOM 844 C CA . ILE A 1 99 ? -2.111 5.060 -13.697 1.00 85.06 99 ILE A CA 1
ATOM 845 C C . ILE A 1 99 ? -2.735 5.314 -15.052 1.00 85.06 99 ILE A C 1
ATOM 847 O O . ILE A 1 99 ? -2.527 4.588 -16.024 1.00 85.06 99 ILE A O 1
ATOM 851 N N . THR A 1 100 ? -3.492 6.401 -15.124 1.00 73.38 100 THR A N 1
ATOM 852 C CA . THR A 1 100 ? -3.861 6.975 -16.407 1.00 73.38 100 THR A CA 1
ATOM 853 C C . THR A 1 100 ? -2.578 7.465 -17.067 1.00 73.38 100 THR A C 1
ATOM 855 O O . THR A 1 100 ? -2.052 8.527 -16.717 1.00 73.38 100 THR A O 1
ATOM 858 N N . HIS A 1 101 ? -2.063 6.703 -18.030 1.00 63.75 101 HIS A N 1
ATOM 859 C CA . HIS A 1 101 ? -1.193 7.272 -19.050 1.00 63.75 101 HIS A CA 1
ATOM 860 C C . HIS A 1 101 ? -2.029 8.328 -19.737 1.00 63.75 101 HIS A C 1
ATOM 862 O O . HIS A 1 101 ? -2.897 7.991 -20.534 1.00 63.75 101 HIS A O 1
ATOM 868 N N . ARG A 1 102 ? -1.853 9.598 -19.364 1.00 48.69 102 ARG A N 1
ATOM 869 C CA . ARG A 1 102 ? -2.434 10.696 -20.129 1.00 48.69 102 ARG A CA 1
ATOM 870 C C . ARG A 1 102 ? -1.861 10.501 -21.537 1.00 48.69 102 ARG A C 1
ATOM 872 O O . ARG A 1 102 ? -0.640 10.628 -21.664 1.00 48.69 102 ARG A O 1
ATOM 879 N N . PRO A 1 103 ? -2.653 10.106 -22.553 1.00 49.53 103 PRO A N 1
ATOM 880 C CA . PRO A 1 103 ? -2.127 10.039 -23.904 1.00 49.53 103 PRO A CA 1
ATOM 881 C C . PRO A 1 103 ? -1.639 11.451 -24.187 1.00 49.53 103 PRO A C 1
ATOM 883 O O . PRO A 1 103 ? -2.396 12.405 -24.003 1.00 49.53 103 PRO A O 1
ATOM 886 N N . ASN A 1 104 ? -0.337 11.573 -24.443 1.00 45.97 104 ASN A N 1
ATOM 887 C CA . ASN A 1 104 ? 0.363 12.844 -24.541 1.00 45.97 104 ASN A CA 1
ATOM 888 C C . ASN A 1 104 ? -0.519 13.860 -25.267 1.00 45.97 104 ASN A C 1
ATOM 890 O O . ASN A 1 104 ? -0.900 13.633 -26.416 1.00 45.97 104 ASN A O 1
ATOM 894 N N . ALA A 1 105 ? -0.872 14.945 -24.574 1.00 41.84 105 ALA A N 1
ATOM 895 C CA . ALA A 1 105 ? -1.468 16.105 -25.206 1.00 41.84 105 ALA A CA 1
ATOM 896 C C . ALA A 1 105 ? -0.541 16.489 -26.362 1.00 41.84 105 ALA A C 1
ATOM 898 O O . ALA A 1 105 ? 0.601 16.859 -26.116 1.00 41.84 105 ALA A O 1
ATOM 899 N N . VAL A 1 106 ? -1.016 16.242 -27.584 1.00 37.97 106 VAL A N 1
ATOM 900 C CA . VAL A 1 106 ? -0.475 16.608 -28.898 1.00 37.97 106 VAL A CA 1
ATOM 901 C C . VAL A 1 106 ? 0.921 17.247 -28.836 1.00 37.97 106 VAL A C 1
ATOM 903 O O . VAL A 1 106 ? 1.078 18.449 -29.020 1.00 37.97 106 VAL A O 1
ATOM 906 N N . VAL A 1 107 ? 1.957 16.440 -28.594 1.00 45.03 107 VAL A N 1
ATOM 907 C CA . VAL A 1 107 ? 3.324 16.841 -28.933 1.00 45.03 107 VAL A CA 1
ATOM 908 C C . VAL A 1 107 ? 3.486 16.515 -30.409 1.00 45.03 107 VAL A C 1
ATOM 910 O O . VAL A 1 107 ? 3.325 15.372 -30.838 1.00 45.03 107 VAL A O 1
ATOM 913 N N . SER A 1 108 ? 3.706 17.567 -31.186 1.00 42.47 108 SER A N 1
ATOM 914 C CA . SER A 1 108 ? 3.951 17.580 -32.622 1.00 42.47 108 SER A CA 1
ATOM 915 C C . SER A 1 108 ? 4.776 16.371 -33.080 1.00 42.47 108 SER A C 1
ATOM 917 O O . SER A 1 108 ? 5.891 16.127 -32.622 1.00 42.47 108 SER A O 1
ATOM 919 N N . LYS A 1 109 ? 4.189 15.599 -34.003 1.00 41.09 109 LYS A N 1
ATOM 920 C CA . LYS A 1 109 ? 4.755 14.389 -34.608 1.00 41.09 109 LYS A CA 1
ATOM 921 C C . LYS A 1 109 ? 6.139 14.679 -35.207 1.00 41.09 109 LYS A C 1
ATOM 923 O O . LYS A 1 109 ? 6.232 15.121 -36.350 1.00 41.09 109 LYS A O 1
ATOM 928 N N . LYS A 1 110 ? 7.218 14.351 -34.491 1.00 43.66 110 LYS A N 1
ATOM 929 C CA . LYS A 1 110 ? 8.495 14.021 -35.133 1.00 43.66 110 LYS A CA 1
ATOM 930 C C . LYS A 1 110 ? 8.460 12.541 -35.503 1.00 43.66 110 LYS A C 1
ATOM 932 O O . LYS A 1 110 ? 8.317 11.665 -34.657 1.00 43.66 110 LYS A O 1
ATOM 937 N N . LYS A 1 111 ? 8.497 12.311 -36.812 1.00 45.34 111 LYS A N 1
ATOM 938 C CA . LYS A 1 111 ? 8.460 11.021 -37.503 1.00 45.34 111 LYS A CA 1
ATOM 939 C C . LYS A 1 111 ? 9.663 10.184 -37.041 1.00 45.34 111 LYS A C 1
ATOM 941 O O . LYS A 1 111 ? 10.781 10.454 -37.463 1.00 45.34 111 LYS A O 1
ATOM 946 N N . CYS A 1 112 ? 9.442 9.200 -36.173 1.00 36.00 112 CYS A N 1
ATOM 947 C CA . CYS A 1 112 ? 10.432 8.168 -35.870 1.00 36.00 112 CYS A CA 1
ATOM 948 C C . CYS A 1 112 ? 9.948 6.841 -36.451 1.00 36.00 112 CYS A C 1
ATOM 950 O O . CYS A 1 112 ? 8.790 6.456 -36.296 1.00 36.00 112 CYS A O 1
ATOM 952 N N . ASN A 1 113 ? 10.847 6.210 -37.198 1.00 40.56 113 ASN A N 1
ATOM 953 C CA . ASN A 1 113 ? 10.593 5.076 -38.069 1.00 40.56 113 ASN A CA 1
ATOM 954 C C . ASN A 1 113 ? 10.172 3.813 -37.306 1.00 40.56 113 ASN A C 1
ATOM 956 O O . ASN A 1 113 ? 10.595 3.564 -36.179 1.00 40.56 113 ASN A O 1
ATOM 960 N N . ASN A 1 114 ? 9.353 3.011 -37.987 1.00 43.03 114 ASN A N 1
ATOM 961 C CA . ASN A 1 114 ? 8.831 1.721 -37.556 1.00 43.03 114 ASN A CA 1
ATOM 962 C C . ASN A 1 114 ? 9.948 0.755 -37.132 1.00 43.03 114 ASN A C 1
ATOM 964 O O . ASN A 1 114 ? 10.567 0.107 -37.973 1.00 43.03 114 ASN A O 1
ATOM 968 N N . VAL A 1 115 ? 10.136 0.587 -35.826 1.00 44.88 115 VAL A N 1
ATOM 969 C CA . VAL A 1 115 ? 10.811 -0.581 -35.253 1.00 44.88 115 VAL A CA 1
ATOM 970 C C . VAL A 1 115 ? 9.803 -1.270 -34.341 1.00 44.88 115 VAL A C 1
ATOM 972 O O . VAL A 1 115 ? 9.397 -0.724 -33.319 1.00 44.88 115 VAL A O 1
ATOM 975 N N . LYS A 1 116 ? 9.349 -2.462 -34.744 1.00 46.72 116 LYS A N 1
ATOM 976 C CA . LYS A 1 116 ? 8.480 -3.320 -33.924 1.00 46.72 116 LYS A CA 1
ATOM 977 C C . LYS A 1 116 ? 9.223 -3.689 -32.628 1.00 46.72 116 LYS A C 1
ATOM 979 O O . LYS A 1 116 ? 10.297 -4.288 -32.728 1.00 46.72 116 LYS A O 1
ATOM 984 N N . PRO A 1 117 ? 8.692 -3.396 -31.428 1.00 44.16 117 PRO A N 1
ATOM 985 C CA . PRO A 1 117 ? 9.405 -3.701 -30.197 1.00 44.16 117 PRO A CA 1
ATOM 986 C C . PRO A 1 117 ? 9.236 -5.177 -29.813 1.00 44.16 117 PRO A C 1
ATOM 988 O O . PRO A 1 117 ? 8.126 -5.689 -29.678 1.00 44.16 117 PRO A O 1
ATOM 991 N N . LYS A 1 118 ? 10.363 -5.850 -29.554 1.00 49.53 118 LYS A N 1
ATOM 992 C CA . LYS A 1 118 ? 10.464 -7.191 -28.941 1.00 49.53 118 LYS A CA 1
ATOM 993 C C . LYS A 1 118 ? 10.145 -7.170 -27.426 1.00 49.53 118 LYS A C 1
ATOM 995 O O . LYS A 1 118 ? 10.749 -7.904 -26.652 1.00 49.53 118 LYS A O 1
ATOM 1000 N N . ALA A 1 119 ? 9.209 -6.329 -26.979 1.00 51.22 119 ALA A N 1
ATOM 1001 C CA . ALA A 1 119 ? 8.874 -6.135 -25.559 1.00 51.22 119 ALA A CA 1
ATOM 1002 C C . ALA A 1 119 ? 7.918 -7.208 -24.980 1.00 51.22 119 ALA A C 1
ATOM 1004 O O . ALA A 1 119 ? 7.655 -7.231 -23.780 1.00 51.22 119 ALA A O 1
ATOM 1005 N N . SER A 1 120 ? 7.425 -8.126 -25.818 1.00 55.81 120 SER A N 1
ATOM 1006 C CA . SER A 1 120 ? 6.405 -9.128 -25.468 1.00 55.81 120 SER A CA 1
ATOM 1007 C C . SER A 1 120 ? 6.846 -10.129 -24.390 1.00 55.81 120 SER A C 1
ATOM 1009 O O . SER A 1 120 ? 6.078 -10.442 -23.487 1.00 55.81 120 SER A O 1
ATOM 1011 N N . ALA A 1 121 ? 8.089 -10.619 -24.438 1.00 55.56 121 ALA A N 1
ATOM 1012 C CA . ALA A 1 121 ? 8.504 -11.761 -23.615 1.00 55.56 121 ALA A CA 1
ATOM 1013 C C . ALA A 1 121 ? 8.804 -11.404 -22.145 1.00 55.56 121 ALA A C 1
ATOM 1015 O O . ALA A 1 121 ? 8.660 -12.242 -21.256 1.00 55.56 121 ALA A O 1
ATOM 1016 N N . VAL A 1 122 ? 9.227 -10.165 -21.870 1.00 54.38 122 VAL A N 1
ATOM 1017 C CA . VAL A 1 122 ? 9.479 -9.692 -20.495 1.00 54.38 122 VAL A CA 1
ATOM 1018 C C . VAL A 1 122 ? 8.161 -9.334 -19.810 1.00 54.38 122 VAL A C 1
ATOM 1020 O O . VAL A 1 122 ? 7.974 -9.651 -18.638 1.00 54.38 122 VAL A O 1
ATOM 1023 N N . LEU A 1 123 ? 7.221 -8.745 -20.556 1.00 56.97 123 LEU A N 1
ATOM 1024 C CA . LEU A 1 123 ? 5.900 -8.392 -20.043 1.00 56.97 123 LEU A CA 1
ATOM 1025 C C . LEU A 1 123 ? 5.079 -9.638 -19.670 1.00 56.97 123 LEU A C 1
ATOM 1027 O O . LEU A 1 123 ? 4.408 -9.633 -18.643 1.00 56.97 123 LEU A O 1
ATOM 1031 N N . GLU A 1 124 ? 5.152 -10.716 -20.459 1.00 59.28 124 GLU A N 1
ATOM 1032 C CA . GLU A 1 124 ? 4.458 -11.972 -20.134 1.00 59.28 124 GLU A CA 1
ATOM 1033 C C . GLU A 1 124 ? 5.029 -12.671 -18.896 1.00 59.28 124 GLU A C 1
ATOM 1035 O O . GLU A 1 124 ? 4.266 -13.095 -18.028 1.00 59.28 124 GLU A O 1
ATOM 1040 N N . LYS A 1 125 ? 6.360 -12.716 -18.745 1.00 58.34 125 LYS A N 1
ATOM 1041 C CA . LYS A 1 125 ? 6.994 -13.307 -17.552 1.00 58.34 125 LYS A CA 1
ATOM 1042 C C . LYS A 1 125 ? 6.650 -12.551 -16.265 1.00 58.34 125 LYS A C 1
ATOM 1044 O O . LYS A 1 125 ? 6.487 -13.175 -15.221 1.00 58.34 125 LYS A O 1
ATOM 1049 N N . LEU A 1 126 ? 6.494 -11.228 -16.338 1.00 54.47 126 LEU A N 1
ATOM 1050 C CA . LEU A 1 126 ? 6.100 -10.401 -15.192 1.00 54.47 126 LEU A CA 1
ATOM 1051 C C . LEU A 1 126 ? 4.605 -10.526 -14.850 1.00 54.47 126 LEU A C 1
ATOM 1053 O O . LEU A 1 126 ? 4.243 -10.464 -13.677 1.00 54.47 126 LEU A O 1
ATOM 1057 N N . LYS A 1 127 ? 3.731 -10.755 -15.840 1.00 55.31 127 LYS A N 1
ATOM 1058 C CA . LYS A 1 127 ? 2.296 -10.997 -15.603 1.00 55.31 127 LYS A CA 1
ATOM 1059 C C . LYS A 1 127 ? 2.046 -12.293 -14.825 1.00 55.31 127 LYS A C 1
ATOM 1061 O O . LYS A 1 127 ? 1.270 -12.284 -13.872 1.00 55.31 127 LYS A O 1
ATOM 1066 N N . HIS A 1 128 ? 2.745 -13.373 -15.173 1.00 51.25 128 HIS A N 1
ATOM 1067 C CA . HIS A 1 128 ? 2.481 -14.703 -14.611 1.00 51.25 128 HIS A CA 1
ATOM 1068 C C . HIS A 1 128 ? 2.828 -14.826 -13.111 1.00 51.25 128 HIS A C 1
ATOM 1070 O O . HIS A 1 128 ? 2.168 -15.550 -12.367 1.00 51.25 128 HIS A O 1
ATOM 1076 N N . ASN A 1 129 ? 3.812 -14.060 -12.625 1.00 49.16 129 ASN A N 1
ATOM 1077 C CA . ASN A 1 129 ? 4.138 -14.014 -11.194 1.00 49.16 129 ASN A CA 1
ATOM 1078 C C . ASN A 1 129 ? 3.083 -13.256 -10.365 1.00 49.16 129 ASN A C 1
ATOM 1080 O O . ASN A 1 129 ? 2.876 -13.580 -9.196 1.00 49.16 129 ASN A O 1
ATOM 1084 N N . ASN A 1 130 ? 2.370 -12.299 -10.966 1.00 46.44 130 ASN A N 1
ATOM 1085 C CA . ASN A 1 130 ? 1.360 -11.490 -10.278 1.00 46.44 130 ASN A CA 1
ATOM 1086 C C . ASN A 1 130 ? -0.012 -12.175 -10.195 1.00 46.44 130 ASN A C 1
ATOM 1088 O O . ASN A 1 130 ? -0.728 -11.977 -9.213 1.00 46.44 130 ASN A O 1
ATOM 1092 N N . GLU A 1 131 ? -0.359 -13.038 -11.154 1.00 48.47 131 GLU A N 1
ATOM 1093 C CA . GLU A 1 131 ? -1.572 -13.873 -11.088 1.00 48.47 131 GLU A CA 1
ATOM 1094 C C . GLU A 1 131 ? -1.567 -14.784 -9.851 1.00 48.47 131 GLU A C 1
ATOM 1096 O O . GLU A 1 131 ? -2.599 -14.961 -9.202 1.00 48.47 131 GLU A O 1
ATOM 1101 N N . ARG A 1 132 ? -0.390 -15.278 -9.441 1.00 50.88 132 ARG A N 1
ATOM 1102 C CA . ARG A 1 132 ? -0.231 -16.035 -8.190 1.00 50.88 132 ARG A CA 1
ATOM 1103 C C . ARG A 1 132 ? -0.531 -15.192 -6.949 1.00 50.88 132 ARG A C 1
ATOM 1105 O O . ARG A 1 132 ? -1.208 -15.677 -6.049 1.00 50.88 132 ARG A O 1
ATOM 1112 N N . VAL A 1 133 ? -0.083 -13.936 -6.898 1.00 48.16 133 VAL A N 1
ATOM 1113 C CA . VAL A 1 133 ? -0.312 -13.045 -5.743 1.00 48.16 133 VAL A CA 1
ATOM 1114 C C . VAL A 1 133 ? -1.795 -12.671 -5.614 1.00 48.16 133 VAL A C 1
ATOM 1116 O O . VAL A 1 133 ? -2.346 -12.728 -4.515 1.00 48.16 133 VAL A O 1
ATOM 1119 N N . PHE A 1 134 ? -2.472 -12.380 -6.731 1.00 51.09 134 PHE A N 1
ATOM 1120 C CA . PHE A 1 134 ? -3.922 -12.147 -6.742 1.00 51.09 134 PHE A CA 1
ATOM 1121 C C . PHE A 1 134 ? -4.725 -13.401 -6.363 1.00 51.09 134 PHE A C 1
ATOM 1123 O O . PHE A 1 134 ? -5.713 -13.292 -5.634 1.00 51.09 134 PHE A O 1
ATOM 1130 N N . ALA A 1 135 ? -4.292 -14.592 -6.790 1.00 55.50 135 ALA A N 1
ATOM 1131 C CA . ALA A 1 135 ? -4.930 -15.851 -6.407 1.00 55.50 135 ALA A CA 1
ATOM 1132 C C . ALA A 1 135 ? -4.845 -16.112 -4.891 1.00 55.50 135 ALA A C 1
ATOM 1134 O O . ALA A 1 135 ? -5.831 -16.551 -4.297 1.00 55.50 135 ALA A O 1
ATOM 1135 N N . TYR A 1 136 ? -3.721 -15.782 -4.243 1.00 49.88 136 TYR A N 1
ATOM 1136 C CA . TYR A 1 136 ? -3.577 -15.902 -2.787 1.00 49.88 136 TYR A CA 1
ATOM 1137 C C . TYR A 1 136 ? -4.481 -14.929 -2.012 1.00 49.88 136 TYR A C 1
ATOM 1139 O O . TYR A 1 136 ? -5.091 -15.331 -1.018 1.00 49.88 136 TYR A O 1
ATOM 1147 N N . ASP A 1 137 ? -4.624 -13.676 -2.461 1.00 51.47 137 ASP A N 1
ATOM 1148 C CA . ASP A 1 137 ? -5.528 -12.710 -1.812 1.00 51.47 137 ASP A CA 1
ATOM 1149 C C . ASP A 1 137 ? -7.007 -13.104 -1.986 1.00 51.47 137 ASP A C 1
ATOM 1151 O O . ASP A 1 137 ? -7.801 -13.025 -1.042 1.00 51.47 137 ASP A O 1
ATOM 1155 N N . LEU A 1 138 ? -7.377 -13.624 -3.162 1.00 59.75 138 LEU A N 1
ATOM 1156 C CA . LEU A 1 138 ? -8.721 -14.143 -3.412 1.00 59.75 138 LEU A CA 1
ATOM 1157 C C . LEU A 1 138 ? -9.019 -15.378 -2.544 1.00 59.75 138 LEU A C 1
ATOM 1159 O O . LEU A 1 138 ? -10.072 -15.434 -1.908 1.00 59.75 138 LEU A O 1
ATOM 1163 N N . GLN A 1 139 ? -8.076 -16.320 -2.427 1.00 64.56 139 GLN A N 1
ATOM 1164 C CA . GLN A 1 139 ? -8.205 -17.482 -1.536 1.00 64.56 139 GLN A CA 1
ATOM 1165 C C . GLN A 1 139 ? -8.345 -17.070 -0.062 1.00 64.56 139 GLN A C 1
ATOM 1167 O O . GLN A 1 139 ? -9.194 -17.608 0.652 1.00 64.56 139 GLN A O 1
ATOM 1172 N N . MET A 1 140 ? -7.580 -16.074 0.394 1.00 68.94 140 MET A N 1
ATOM 1173 C CA . MET A 1 140 ? -7.695 -15.531 1.753 1.00 68.94 140 MET A CA 1
ATOM 1174 C C . MET A 1 140 ? -9.057 -14.872 2.011 1.00 68.94 140 MET A C 1
ATOM 1176 O O . MET A 1 140 ? -9.649 -15.065 3.079 1.00 68.94 140 MET A O 1
ATOM 1180 N N . LYS A 1 141 ? -9.591 -14.122 1.038 1.00 68.25 141 LYS A N 1
ATOM 1181 C CA . LYS A 1 141 ? -10.934 -13.521 1.116 1.00 68.25 141 LYS A CA 1
ATOM 1182 C C . LYS A 1 141 ? -12.032 -14.584 1.149 1.00 68.25 141 LYS A C 1
ATOM 1184 O O . LYS A 1 141 ? -12.946 -14.473 1.969 1.00 68.25 141 LYS A O 1
ATOM 1189 N N . MET A 1 142 ? -11.922 -15.633 0.333 1.00 65.44 142 MET A N 1
ATOM 1190 C CA . MET A 1 142 ? -12.875 -16.749 0.328 1.00 65.44 142 MET A CA 1
ATOM 1191 C C . MET A 1 142 ? -12.841 -17.534 1.645 1.00 65.44 142 MET A C 1
ATOM 1193 O O . MET A 1 142 ? -13.900 -17.805 2.210 1.00 65.44 142 MET A O 1
ATOM 1197 N N . LYS A 1 143 ? -11.654 -17.805 2.205 1.00 68.38 143 LYS A N 1
ATOM 1198 C CA . LYS A 1 143 ? -11.508 -18.482 3.505 1.00 68.38 143 LYS A CA 1
ATOM 1199 C C . LYS A 1 143 ? -12.143 -17.683 4.649 1.00 68.38 143 LYS A C 1
ATOM 1201 O O . LYS A 1 143 ? -12.913 -18.234 5.431 1.00 68.38 143 LYS A O 1
ATOM 1206 N N . LYS A 1 144 ? -11.923 -16.362 4.694 1.00 67.31 144 LYS A N 1
ATOM 1207 C CA . LYS A 1 144 ? -12.572 -15.475 5.680 1.00 67.31 144 LYS A CA 1
ATOM 1208 C C . LYS A 1 144 ? -14.093 -15.407 5.517 1.00 67.31 144 LYS A C 1
ATOM 1210 O O . LYS A 1 144 ? -14.802 -15.259 6.512 1.00 67.31 144 LYS A O 1
ATOM 1215 N N . CYS A 1 145 ? -14.609 -15.500 4.290 1.00 59.16 145 CYS A N 1
ATOM 1216 C CA . CYS A 1 145 ? -16.053 -15.565 4.048 1.00 59.16 145 CYS A CA 1
ATOM 1217 C C . CYS A 1 145 ? -16.647 -16.905 4.504 1.00 59.16 145 CYS A C 1
ATOM 1219 O O . CYS A 1 145 ? -17.707 -16.907 5.129 1.00 59.16 145 CYS A O 1
ATOM 1221 N N . ALA A 1 146 ? -15.948 -18.019 4.274 1.00 59.50 146 ALA A N 1
ATOM 1222 C CA . ALA A 1 146 ? -16.360 -19.341 4.743 1.00 59.50 146 ALA A CA 1
ATOM 1223 C C . ALA A 1 146 ? -16.391 -19.423 6.280 1.00 59.50 146 ALA A C 1
ATOM 1225 O O . ALA A 1 146 ? -17.375 -19.889 6.851 1.00 59.50 146 ALA A O 1
ATOM 1226 N N . GLU A 1 147 ? -15.381 -18.878 6.965 1.00 66.88 147 GLU A N 1
ATOM 1227 C CA . GLU A 1 147 ? -15.348 -18.812 8.435 1.00 66.88 147 GLU A CA 1
ATOM 1228 C C . GLU A 1 147 ? -16.473 -17.932 9.007 1.00 66.88 147 GLU A C 1
ATOM 1230 O O . GLU A 1 147 ? -17.102 -18.296 10.001 1.00 66.88 147 GLU A O 1
ATOM 1235 N N . LYS A 1 148 ? -16.791 -16.797 8.364 1.00 67.56 148 LYS A N 1
ATOM 1236 C CA . LYS A 1 148 ? -17.931 -15.948 8.761 1.00 67.56 148 LYS A CA 1
ATOM 1237 C C . LYS A 1 148 ? -19.282 -16.629 8.536 1.00 67.56 148 LYS A C 1
ATOM 1239 O O . LYS A 1 148 ? -20.179 -16.461 9.361 1.00 67.56 148 LYS A O 1
ATOM 1244 N N . SER A 1 149 ? -19.426 -17.384 7.447 1.00 67.50 149 SER A N 1
ATOM 1245 C CA . SER A 1 149 ? -20.640 -18.154 7.157 1.00 67.50 149 SER A CA 1
ATOM 1246 C C . SER A 1 149 ? -20.834 -19.290 8.171 1.00 67.50 149 SER A C 1
ATOM 1248 O O . SER A 1 149 ? -21.916 -19.433 8.732 1.00 67.50 149 SER A O 1
ATOM 1250 N N . SER A 1 150 ? -19.757 -20.009 8.508 1.00 69.38 150 SER A N 1
ATOM 1251 C CA . SER A 1 150 ? -19.757 -21.070 9.526 1.00 69.38 150 SER A CA 1
ATOM 1252 C C . SER A 1 150 ? -20.095 -20.540 10.928 1.00 69.38 150 SER A C 1
ATOM 1254 O O . SER A 1 150 ? -20.938 -21.103 11.622 1.00 69.38 150 SER A O 1
ATOM 1256 N N . ARG A 1 151 ? -19.550 -19.376 11.320 1.00 63.75 151 ARG A N 1
ATOM 1257 C CA . ARG A 1 151 ? -19.917 -18.714 12.588 1.00 63.75 151 ARG A CA 1
ATOM 1258 C C . ARG A 1 151 ? -21.385 -18.280 12.637 1.00 63.75 151 ARG A C 1
ATOM 1260 O O . ARG A 1 151 ? -22.003 -18.380 13.690 1.00 63.75 151 ARG A O 1
ATOM 1267 N N . ARG A 1 152 ? -21.951 -17.804 11.519 1.00 63.38 152 ARG A N 1
ATOM 1268 C CA . ARG A 1 152 ? -23.383 -17.459 11.436 1.00 63.38 152 ARG A CA 1
ATOM 1269 C C . ARG A 1 152 ? -24.280 -18.692 11.532 1.00 63.38 152 ARG A C 1
ATOM 1271 O O . ARG A 1 152 ? -25.301 -18.614 12.203 1.00 63.38 152 ARG A O 1
ATOM 1278 N N . ALA A 1 153 ? -23.894 -19.806 10.911 1.00 68.62 153 ALA A N 1
ATOM 1279 C CA . ALA A 1 153 ? -24.619 -21.069 11.037 1.00 68.62 153 ALA A CA 1
ATOM 1280 C C . ALA A 1 153 ? -24.626 -21.563 12.495 1.00 68.62 153 ALA A C 1
ATOM 1282 O O . ALA A 1 153 ? -25.694 -21.797 13.050 1.00 68.62 153 ALA A O 1
ATOM 1283 N N . ALA A 1 154 ? -23.463 -21.571 13.158 1.00 63.34 154 ALA A N 1
ATOM 1284 C CA . ALA A 1 154 ? -23.354 -21.970 14.562 1.00 63.34 154 ALA A CA 1
ATOM 1285 C C . ALA A 1 154 ? -24.176 -21.076 15.515 1.00 63.34 154 ALA A C 1
ATOM 1287 O O . ALA A 1 154 ? -24.817 -21.576 16.434 1.00 63.34 154 ALA A O 1
ATOM 1288 N N . LEU A 1 155 ? -24.205 -19.755 15.289 1.00 58.12 155 LEU A N 1
ATOM 1289 C CA . LEU A 1 155 ? -25.027 -18.830 16.084 1.00 58.12 155 LEU A CA 1
ATOM 1290 C C . LEU A 1 155 ? -26.534 -19.042 15.873 1.00 58.12 155 LEU A C 1
ATOM 1292 O O . LEU A 1 155 ? -27.307 -18.913 16.821 1.00 58.12 155 LEU A O 1
ATOM 1296 N N . ASN A 1 156 ? -26.956 -19.387 14.655 1.00 68.50 156 ASN A N 1
ATOM 1297 C CA . ASN A 1 156 ? -28.359 -19.681 14.366 1.00 68.50 156 ASN A CA 1
ATOM 1298 C C . ASN A 1 156 ? -28.813 -21.000 15.009 1.00 68.50 156 ASN A C 1
ATOM 1300 O O . ASN A 1 156 ? -29.919 -21.049 15.544 1.00 68.50 156 ASN A O 1
ATOM 1304 N N . ASP A 1 157 ? -27.956 -22.024 15.044 1.00 65.88 157 ASP A N 1
ATOM 1305 C CA . ASP A 1 157 ? -28.242 -23.290 15.734 1.00 65.88 157 ASP A CA 1
ATOM 1306 C C . ASP A 1 157 ? -28.348 -23.104 17.256 1.00 65.88 157 ASP A C 1
ATOM 1308 O O . ASP A 1 157 ? -29.223 -23.686 17.906 1.00 65.88 157 ASP A O 1
ATOM 1312 N N . ILE A 1 158 ? -27.510 -22.232 17.829 1.00 59.69 158 ILE A N 1
ATOM 1313 C CA . ILE A 1 158 ? -27.575 -21.854 19.248 1.00 59.69 158 ILE A CA 1
ATOM 1314 C C . ILE A 1 158 ? -28.882 -21.105 19.544 1.00 59.69 158 ILE A C 1
ATOM 1316 O O . ILE A 1 158 ? -29.598 -21.477 20.470 1.00 59.69 158 ILE A O 1
ATOM 1320 N N . ASN A 1 159 ? -29.247 -20.106 18.736 1.00 55.78 159 ASN A N 1
ATOM 1321 C CA . ASN A 1 159 ? -30.485 -19.340 18.934 1.00 55.78 159 ASN A CA 1
ATOM 1322 C C . ASN A 1 159 ? -31.752 -20.192 18.745 1.00 55.78 159 ASN A C 1
ATOM 1324 O O . ASN A 1 159 ? -32.721 -20.032 19.487 1.00 55.78 159 ASN A O 1
ATOM 1328 N N . SER A 1 160 ? -31.732 -21.132 17.797 1.00 62.47 160 SER A N 1
ATOM 1329 C CA . SER A 1 160 ? -32.773 -22.152 17.617 1.00 62.47 160 SER A CA 1
ATOM 1330 C C . SER A 1 160 ? -32.920 -23.035 18.864 1.00 62.47 160 SER A C 1
ATOM 1332 O O . SER A 1 160 ? -34.027 -23.242 19.361 1.00 62.47 160 SER A O 1
ATOM 1334 N N . SER A 1 161 ? -31.795 -23.484 19.431 1.00 55.12 161 SER A N 1
ATOM 1335 C CA . SER A 1 161 ? -31.768 -24.337 20.626 1.00 55.12 161 SER A CA 1
ATOM 1336 C C . SER A 1 161 ? -32.185 -23.602 21.905 1.00 55.12 161 SER A C 1
ATOM 1338 O O . SER A 1 161 ? -32.734 -24.215 22.819 1.00 55.12 161 SER A O 1
ATOM 1340 N N . ILE A 1 162 ? -31.942 -22.291 21.987 1.00 53.25 162 ILE A N 1
ATOM 1341 C CA . ILE A 1 162 ? -32.358 -21.456 23.122 1.00 53.25 162 ILE A CA 1
ATOM 1342 C C . ILE A 1 162 ? -33.875 -21.219 23.092 1.00 53.25 162 ILE A C 1
ATOM 1344 O O . ILE A 1 162 ? -34.526 -21.344 24.124 1.00 53.25 162 ILE A O 1
ATOM 1348 N N . ASN A 1 163 ? -34.461 -20.964 21.917 1.00 51.19 163 ASN A N 1
ATOM 1349 C CA . ASN A 1 163 ? -35.900 -20.696 21.789 1.00 51.19 163 ASN A CA 1
ATOM 1350 C C . ASN A 1 163 ? -36.799 -21.939 21.912 1.00 51.19 163 ASN A C 1
ATOM 1352 O O . ASN A 1 163 ? -38.005 -21.794 22.094 1.00 51.19 163 ASN A O 1
ATOM 1356 N N . GLN A 1 164 ? -36.247 -23.153 21.819 1.00 51.59 164 GLN A N 1
ATOM 1357 C CA . GLN A 1 164 ? -37.024 -24.396 21.923 1.00 51.59 164 GLN A CA 1
ATOM 1358 C C . GLN A 1 164 ? -37.067 -25.002 23.335 1.00 51.59 164 GLN A C 1
ATOM 1360 O O . GLN A 1 164 ? -37.829 -25.939 23.565 1.00 51.59 164 GLN A O 1
ATOM 1365 N N . ASN A 1 165 ? -36.310 -24.476 24.301 1.00 43.09 165 ASN A N 1
ATOM 1366 C CA . ASN A 1 165 ? -36.198 -25.090 25.623 1.00 43.09 165 ASN A CA 1
ATOM 1367 C C . ASN A 1 165 ? -36.958 -24.311 26.700 1.00 43.09 165 ASN A C 1
ATOM 1369 O O . ASN A 1 165 ? -36.383 -23.558 27.484 1.00 43.09 165 ASN A O 1
ATOM 1373 N N . ASN A 1 166 ? -38.255 -24.604 26.806 1.00 53.25 166 ASN A N 1
ATOM 1374 C CA . ASN A 1 166 ? -38.911 -24.578 28.107 1.00 53.25 166 ASN A CA 1
ATOM 1375 C C . ASN A 1 166 ? -38.217 -25.617 29.005 1.00 53.25 166 ASN A C 1
ATOM 1377 O O . ASN A 1 166 ? -38.280 -26.813 28.740 1.00 53.25 166 ASN A O 1
ATOM 1381 N N . PHE A 1 167 ? -37.561 -25.131 30.061 1.00 52.94 167 PHE A N 1
ATOM 1382 C CA . PHE A 1 167 ? -37.115 -25.901 31.226 1.00 52.94 167 PHE A CA 1
ATOM 1383 C C . PHE A 1 167 ? -36.182 -27.095 30.930 1.00 52.94 167 PHE A C 1
ATOM 1385 O O . PHE A 1 167 ? -36.601 -28.250 30.931 1.00 52.94 167 PHE A O 1
ATOM 1392 N N . ILE A 1 168 ? -34.876 -26.847 30.763 1.00 47.94 168 ILE A N 1
ATOM 1393 C CA . ILE A 1 168 ? -33.879 -27.930 30.758 1.00 47.94 168 ILE A CA 1
ATOM 1394 C C . ILE A 1 168 ? -32.777 -27.701 31.798 1.00 47.94 168 ILE A C 1
ATOM 1396 O O . ILE A 1 168 ? -31.989 -26.764 31.725 1.00 47.94 168 ILE A O 1
ATOM 1400 N N . ASP A 1 169 ? -32.774 -28.626 32.759 1.00 58.81 169 ASP A N 1
ATOM 1401 C CA . ASP A 1 169 ? -31.660 -29.220 33.503 1.00 58.81 169 ASP A CA 1
ATOM 1402 C C . ASP A 1 169 ? -30.319 -28.456 33.493 1.00 58.81 169 ASP A C 1
ATOM 1404 O O . ASP A 1 169 ? -29.565 -28.476 32.513 1.00 58.81 169 ASP A O 1
ATOM 1408 N N . LYS A 1 170 ? -29.980 -27.861 34.649 1.00 56.31 170 LYS A N 1
ATOM 1409 C CA . LYS A 1 170 ? -28.746 -27.094 34.911 1.00 56.31 170 LYS A CA 1
ATOM 1410 C C . LYS A 1 170 ? -27.475 -27.791 34.402 1.00 56.31 170 LYS A C 1
ATOM 1412 O O . LYS A 1 170 ? -26.537 -27.111 33.993 1.00 56.31 170 LYS A O 1
ATOM 1417 N N . ARG A 1 171 ? -27.437 -29.132 34.373 1.00 55.41 171 ARG A N 1
ATOM 1418 C CA . ARG A 1 171 ? -26.284 -29.897 33.863 1.00 55.41 171 ARG A CA 1
ATOM 1419 C C . ARG A 1 171 ? -26.024 -29.706 32.368 1.00 55.41 171 ARG A C 1
ATOM 1421 O O . ARG A 1 171 ? -24.861 -29.642 31.972 1.00 55.41 171 ARG A O 1
ATOM 1428 N N . LYS A 1 172 ? -27.064 -29.599 31.536 1.00 64.25 172 LYS A N 1
ATOM 1429 C CA . LYS A 1 172 ? -26.897 -29.411 30.083 1.00 64.25 172 LYS A CA 1
ATOM 1430 C C . LYS A 1 172 ? -26.432 -27.992 29.752 1.00 64.25 172 LYS A C 1
ATOM 1432 O O . LYS A 1 172 ? -25.584 -27.822 28.880 1.00 64.25 172 LYS A O 1
ATOM 1437 N N . SER A 1 173 ? -26.894 -27.000 30.511 1.00 63.03 173 SER A N 1
ATOM 1438 C CA . SER A 1 173 ? -26.463 -25.604 30.369 1.00 63.03 173 SER A CA 1
ATOM 1439 C C . SER A 1 173 ? -24.977 -25.421 30.696 1.00 63.03 173 SER A C 1
ATOM 1441 O O . SER A 1 173 ? -24.265 -24.758 29.946 1.00 63.03 173 SER A O 1
ATOM 1443 N N . CYS A 1 174 ? -24.464 -26.076 31.744 1.00 66.44 174 CYS A N 1
ATOM 1444 C CA . CYS A 1 174 ? -23.034 -26.031 32.077 1.00 66.44 174 CYS A CA 1
ATOM 1445 C C . CYS A 1 174 ? -22.141 -26.663 30.993 1.00 66.44 174 CYS A C 1
ATOM 1447 O O . CYS A 1 174 ? -21.064 -26.143 30.704 1.00 66.44 174 CYS A O 1
ATOM 1449 N N . LEU A 1 175 ? -22.587 -27.757 30.363 1.00 70.25 175 LEU A N 1
ATOM 1450 C CA . LEU A 1 175 ? -21.848 -28.400 29.269 1.00 70.25 175 LEU A CA 1
ATOM 1451 C C . LEU A 1 175 ? -21.788 -27.522 28.012 1.00 70.25 175 LEU A C 1
ATOM 1453 O O . LEU A 1 175 ? -20.739 -27.434 27.377 1.00 70.25 175 LEU A O 1
ATOM 1457 N N . LEU A 1 176 ? -22.883 -26.833 27.678 1.00 73.00 176 LEU A N 1
ATOM 1458 C CA . LEU A 1 176 ? -22.913 -25.886 26.560 1.00 73.00 176 LEU A CA 1
ATOM 1459 C C . LEU A 1 176 ? -21.981 -24.693 26.800 1.00 73.00 176 LEU A C 1
ATOM 1461 O O . LEU A 1 176 ? -21.223 -24.334 25.903 1.00 73.00 176 LEU A O 1
ATOM 1465 N N . ILE A 1 177 ? -21.969 -24.133 28.014 1.00 76.06 177 ILE A N 1
ATOM 1466 C CA . ILE A 1 177 ? -21.081 -23.017 28.376 1.00 76.06 177 ILE A CA 1
ATOM 1467 C C . ILE A 1 177 ? -19.606 -23.428 28.246 1.00 76.06 177 ILE A C 1
ATOM 1469 O O . ILE A 1 177 ? -18.831 -22.719 27.606 1.00 76.06 177 ILE A O 1
ATOM 1473 N N . ASN A 1 178 ? -19.222 -24.602 28.756 1.00 72.81 178 ASN A N 1
ATOM 1474 C CA . ASN A 1 178 ? -17.843 -25.089 28.636 1.00 72.81 178 ASN A CA 1
ATOM 1475 C C . ASN A 1 178 ? -17.428 -25.342 27.181 1.00 72.81 178 ASN A C 1
ATOM 1477 O O . ASN A 1 178 ? -16.308 -25.009 26.798 1.00 72.81 178 ASN A O 1
ATOM 1481 N N . ASN A 1 179 ? -18.321 -25.878 26.348 1.00 76.62 179 ASN A N 1
ATOM 1482 C CA . ASN A 1 179 ? -18.029 -26.076 24.927 1.00 76.62 179 ASN A CA 1
ATOM 1483 C C . ASN A 1 179 ? -17.849 -24.746 24.181 1.00 76.62 179 ASN A C 1
ATOM 1485 O O . ASN A 1 179 ? -16.995 -24.652 23.302 1.00 76.62 179 ASN A O 1
ATOM 1489 N N . VAL A 1 180 ? -18.608 -23.710 24.553 1.00 74.56 180 VAL A N 1
ATOM 1490 C CA . VAL A 1 180 ? -18.473 -22.362 23.984 1.00 74.56 180 VAL A CA 1
ATOM 1491 C C . VAL A 1 180 ? -17.154 -21.715 24.406 1.00 74.56 180 VAL A C 1
ATOM 1493 O O . VAL A 1 180 ? -16.456 -21.173 23.555 1.00 74.56 180 VAL A O 1
ATOM 1496 N N . ILE A 1 181 ? -16.766 -21.817 25.680 1.00 74.12 181 ILE A N 1
ATOM 1497 C CA . ILE A 1 181 ? -15.494 -21.265 26.177 1.00 74.12 181 ILE A CA 1
ATOM 1498 C C . ILE A 1 181 ? -14.307 -21.960 25.496 1.00 74.12 181 ILE A C 1
ATOM 1500 O O . ILE A 1 181 ? -13.399 -21.298 24.996 1.00 74.12 181 ILE A O 1
ATOM 1504 N N . ASN A 1 182 ? -14.352 -23.288 25.380 1.00 76.00 182 ASN A N 1
ATOM 1505 C CA . ASN A 1 182 ? -13.280 -24.074 24.764 1.00 76.00 182 ASN A CA 1
ATOM 1506 C C . ASN A 1 182 ? -13.156 -23.874 23.242 1.00 76.00 182 ASN A C 1
ATOM 1508 O O . ASN A 1 182 ? -12.140 -24.253 22.661 1.00 76.00 182 ASN A O 1
ATOM 1512 N N . ALA A 1 183 ? -14.148 -23.267 22.582 1.00 75.75 183 ALA A N 1
ATOM 1513 C CA . ALA A 1 183 ? -14.085 -22.939 21.158 1.00 75.75 183 ALA A CA 1
ATOM 1514 C C . ALA A 1 183 ? -13.224 -21.694 20.852 1.00 75.75 183 ALA A C 1
ATOM 1516 O O . ALA A 1 183 ? -12.935 -21.420 19.683 1.00 75.75 183 ALA A O 1
ATOM 1517 N N . PHE A 1 184 ? -12.801 -20.936 21.872 1.00 78.06 184 PHE A N 1
ATOM 1518 C CA . PHE A 1 184 ? -11.931 -19.773 21.699 1.00 78.06 184 PHE A CA 1
ATOM 1519 C C . PHE A 1 184 ? -10.446 -20.152 21.852 1.00 78.06 184 PHE A C 1
ATOM 1521 O O . PHE A 1 184 ? -10.077 -20.774 22.848 1.00 78.06 184 PHE A O 1
ATOM 1528 N N . PRO A 1 185 ? -9.577 -19.770 20.894 1.00 70.31 185 PRO A N 1
ATOM 1529 C CA . PRO A 1 185 ? -8.197 -20.260 20.821 1.00 70.31 185 PRO A CA 1
ATOM 1530 C C . PRO A 1 185 ? -7.201 -19.525 21.730 1.00 70.31 185 PRO A C 1
ATOM 1532 O O . PRO A 1 185 ? -6.074 -19.988 21.880 1.00 70.31 185 PRO A O 1
ATOM 1535 N N . THR A 1 186 ? -7.565 -18.375 22.305 1.00 78.94 186 THR A N 1
ATOM 1536 C CA . THR A 1 186 ? -6.672 -17.570 23.154 1.00 78.94 186 THR A CA 1
ATOM 1537 C C . THR A 1 186 ? -7.296 -17.319 24.522 1.00 78.94 186 THR A C 1
ATOM 1539 O O . THR A 1 186 ? -8.501 -17.078 24.622 1.00 78.94 186 THR A O 1
ATOM 1542 N N . SER A 1 187 ? -6.470 -17.319 25.573 1.00 79.88 187 SER A N 1
ATOM 1543 C CA . SER A 1 187 ? -6.913 -17.111 26.961 1.00 79.88 187 SER A CA 1
ATOM 1544 C C . SER A 1 187 ? -7.659 -15.788 27.150 1.00 79.88 187 SER A C 1
ATOM 1546 O O . SER A 1 187 ? -8.687 -15.748 27.814 1.00 79.88 187 SER A O 1
ATOM 1548 N N . THR A 1 188 ? -7.224 -14.728 26.468 1.00 82.31 188 THR A N 1
ATOM 1549 C CA . THR A 1 188 ? -7.884 -13.414 26.486 1.00 82.31 188 THR A CA 1
ATOM 1550 C C . THR A 1 188 ? -9.298 -13.432 25.902 1.00 82.31 188 THR A C 1
ATOM 1552 O O . THR A 1 188 ? -10.175 -12.719 26.383 1.00 82.31 188 THR A O 1
ATOM 1555 N N . MET A 1 189 ? -9.559 -14.250 24.876 1.00 73.75 189 MET A N 1
ATOM 1556 C CA . MET A 1 189 ? -10.904 -14.377 24.302 1.00 73.75 189 MET A CA 1
ATOM 1557 C C . MET A 1 189 ? -11.806 -15.271 25.154 1.00 73.75 189 MET A C 1
ATOM 1559 O O . MET A 1 189 ? -13.008 -15.021 25.226 1.00 73.75 189 MET A O 1
ATOM 1563 N N . GLN A 1 190 ? -11.234 -16.278 25.818 1.00 79.12 190 GLN A N 1
ATOM 1564 C CA . GLN A 1 190 ? -11.955 -17.113 26.781 1.00 79.12 190 GLN A CA 1
ATOM 1565 C C . GLN 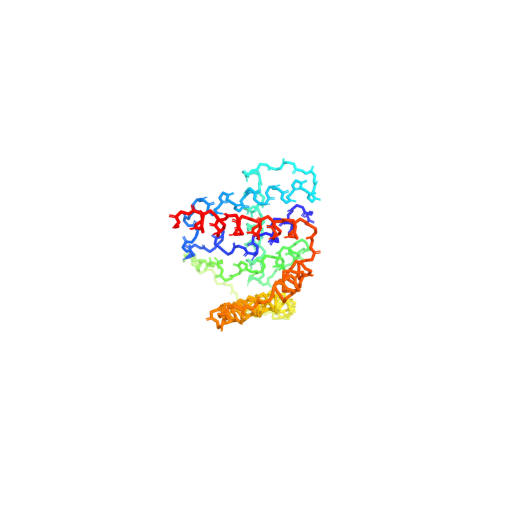A 1 190 ? -12.425 -16.289 27.985 1.00 79.12 190 GLN A C 1
ATOM 1567 O O . GLN A 1 190 ? -13.572 -16.415 28.404 1.00 79.12 190 GLN A O 1
ATOM 1572 N N . GLU A 1 191 ? -11.573 -15.395 28.486 1.00 82.62 191 GLU A N 1
ATOM 1573 C CA . GLU A 1 191 ? -11.873 -14.518 29.620 1.00 82.62 191 GLU A CA 1
ATOM 1574 C C . GLU A 1 191 ? -12.971 -13.493 29.287 1.00 82.62 191 GLU A C 1
ATOM 1576 O O . GLU A 1 191 ? -13.931 -13.338 30.041 1.00 82.62 191 GLU A O 1
ATOM 1581 N N . ALA A 1 192 ? -12.918 -12.881 28.098 1.00 82.56 192 ALA A N 1
ATOM 1582 C CA . ALA A 1 192 ? -13.984 -11.997 27.622 1.00 82.56 192 ALA A CA 1
ATOM 1583 C C . ALA A 1 192 ? -15.324 -12.734 27.414 1.00 82.56 192 ALA A C 1
ATOM 1585 O O . ALA A 1 192 ? -16.387 -12.196 27.726 1.00 82.56 192 ALA A O 1
ATOM 1586 N N . ALA A 1 193 ? -15.289 -13.973 26.907 1.00 78.31 193 ALA A N 1
ATOM 1587 C CA . ALA A 1 193 ? -16.488 -14.793 26.740 1.00 78.31 193 ALA A CA 1
ATOM 1588 C C . ALA A 1 193 ? -17.106 -15.187 28.093 1.00 78.31 193 ALA A C 1
ATOM 1590 O O . ALA A 1 193 ? -18.327 -15.145 28.242 1.00 78.31 193 ALA A O 1
ATOM 1591 N N . LEU A 1 194 ? -16.274 -15.514 29.086 1.00 82.94 194 LEU A N 1
ATOM 1592 C CA . LEU A 1 194 ? -16.707 -15.775 30.460 1.00 82.94 194 LEU A CA 1
ATOM 1593 C C . LEU A 1 194 ? -17.391 -14.555 31.083 1.00 82.94 194 LEU A C 1
ATOM 1595 O O . LEU A 1 194 ? -18.473 -14.698 31.655 1.00 82.94 194 LEU A O 1
ATOM 1599 N N . GLN A 1 195 ? -16.809 -13.363 30.923 1.00 85.62 195 GLN A N 1
ATOM 1600 C CA . GLN A 1 195 ? -17.391 -12.134 31.462 1.00 85.62 195 GLN A CA 1
ATOM 1601 C C . GLN A 1 195 ? -18.771 -11.844 30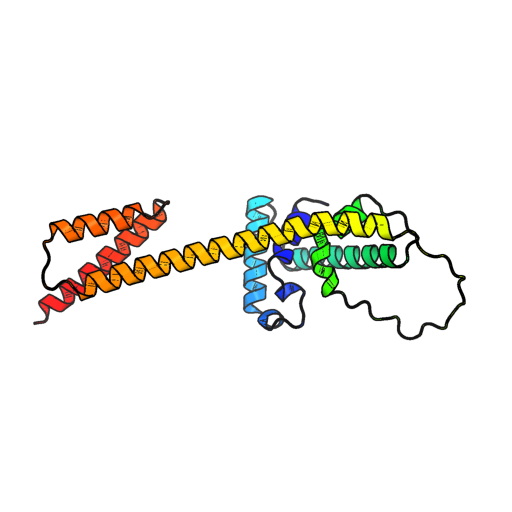.856 1.00 85.62 195 GLN A C 1
ATOM 1603 O O . GLN A 1 195 ? -19.721 -11.562 31.581 1.00 85.62 195 GLN A O 1
ATOM 1608 N N . LEU A 1 196 ? -18.922 -12.023 29.541 1.00 85.50 196 LEU A N 1
ATOM 1609 C CA . LEU A 1 196 ? -20.202 -11.835 28.857 1.00 85.50 196 LEU A CA 1
ATOM 1610 C C . LEU A 1 196 ? -21.289 -12.802 29.366 1.00 85.50 196 LEU A C 1
ATOM 1612 O O . LEU A 1 196 ? -22.451 -12.419 29.529 1.00 85.50 196 LEU A O 1
ATOM 1616 N N . VAL A 1 197 ? -20.923 -14.061 29.631 1.00 83.81 197 VAL A N 1
ATOM 1617 C CA . VAL A 1 197 ? -21.844 -15.058 30.201 1.00 83.81 197 VAL A CA 1
ATOM 1618 C C . VAL A 1 197 ? -22.273 -14.650 31.613 1.00 83.81 197 VAL A C 1
ATOM 1620 O O . VAL A 1 197 ? -23.461 -14.726 31.929 1.00 83.81 197 VAL A O 1
ATOM 1623 N N . LEU A 1 198 ? -21.344 -14.169 32.444 1.00 86.12 198 LEU A N 1
ATOM 1624 C CA . LEU A 1 198 ? -21.635 -13.704 33.805 1.00 86.12 198 LEU A CA 1
ATOM 1625 C C . LEU A 1 198 ? -22.559 -12.479 33.828 1.00 86.12 198 LEU A C 1
ATOM 1627 O O . LEU A 1 198 ? -23.512 -12.449 34.613 1.00 86.12 198 LEU A O 1
ATOM 1631 N N . ASP A 1 199 ? -22.330 -11.511 32.941 1.00 86.00 199 ASP A N 1
ATOM 1632 C CA . ASP A 1 199 ? -23.165 -10.312 32.821 1.00 86.00 199 ASP A CA 1
ATOM 1633 C C . ASP A 1 199 ? -24.590 -10.682 32.374 1.00 86.00 199 ASP A C 1
ATOM 1635 O O . ASP A 1 199 ? -25.584 -10.193 32.920 1.00 86.00 199 ASP A O 1
ATOM 1639 N N . THR A 1 200 ? -24.701 -11.628 31.434 1.00 82.88 200 THR A N 1
ATOM 1640 C CA . THR A 1 200 ? -25.993 -12.131 30.947 1.00 82.88 200 THR A CA 1
ATOM 1641 C C . THR A 1 200 ? -26.768 -12.833 32.064 1.00 82.88 200 THR A C 1
ATOM 1643 O O . THR A 1 200 ? -27.952 -12.547 32.256 1.00 82.88 200 THR A O 1
ATOM 1646 N N . ILE A 1 201 ? -26.110 -13.696 32.847 1.00 81.88 201 ILE A N 1
ATOM 1647 C CA . ILE A 1 201 ? -26.731 -14.375 33.997 1.00 81.88 201 ILE A CA 1
ATOM 1648 C C . ILE A 1 201 ? -27.184 -13.352 35.048 1.00 81.88 201 ILE A C 1
ATOM 1650 O O . ILE A 1 201 ? -28.329 -13.425 35.495 1.00 81.88 201 ILE A O 1
ATOM 1654 N N . SER A 1 202 ? -26.340 -12.370 35.384 1.00 80.56 202 SER A N 1
ATOM 1655 C CA . SER A 1 202 ? -26.668 -11.312 36.355 1.00 80.56 202 SER A CA 1
ATOM 1656 C C . SER A 1 202 ? -27.887 -10.486 35.933 1.00 80.56 202 SER A C 1
ATOM 1658 O O . SER A 1 202 ? -28.750 -10.171 36.762 1.00 80.56 202 SER A O 1
ATOM 1660 N N . SER A 1 203 ? -28.007 -10.179 34.636 1.00 78.94 203 SER A N 1
ATOM 1661 C CA . SER A 1 203 ? -29.170 -9.472 34.082 1.00 78.94 203 SER A CA 1
ATOM 1662 C C . SER A 1 203 ? -30.460 -10.291 34.224 1.00 78.94 203 SER A C 1
ATOM 1664 O O . SER A 1 203 ? -31.502 -9.759 34.609 1.00 78.94 203 SER A O 1
ATOM 1666 N N . PHE A 1 204 ? -30.382 -11.608 34.016 1.00 74.12 204 PHE A N 1
ATOM 1667 C CA . PHE A 1 204 ? -31.526 -12.509 34.126 1.00 74.12 204 PHE A CA 1
ATOM 1668 C C . PHE A 1 204 ? -31.982 -12.676 35.579 1.00 74.12 204 PHE A C 1
ATOM 1670 O O . PHE A 1 204 ? -33.179 -12.648 35.861 1.00 74.12 204 PHE A O 1
ATOM 1677 N N . THR A 1 205 ? -31.038 -12.798 36.518 1.00 74.56 205 THR A N 1
ATOM 1678 C CA . THR A 1 205 ? -31.354 -12.909 37.951 1.00 74.56 205 THR A CA 1
ATOM 1679 C C . THR A 1 205 ? -31.948 -11.625 38.519 1.00 74.56 205 THR A C 1
ATOM 1681 O O . THR A 1 205 ? -32.822 -11.689 39.378 1.00 74.56 205 THR A O 1
ATOM 1684 N N . SER A 1 206 ? -31.526 -10.463 38.012 1.00 74.94 206 SER A N 1
ATOM 1685 C CA . SER A 1 206 ? -32.066 -9.167 38.443 1.00 74.94 206 SER A CA 1
ATOM 1686 C C . SER A 1 206 ? -33.537 -8.999 38.049 1.00 74.94 206 SER A C 1
ATOM 1688 O O . SER A 1 206 ? -34.319 -8.468 38.831 1.00 74.94 206 SER A O 1
ATOM 1690 N N . ASN A 1 207 ? -33.933 -9.526 36.886 1.00 71.38 207 ASN A N 1
ATOM 1691 C CA . ASN A 1 207 ? -35.318 -9.482 36.407 1.00 71.38 207 ASN A CA 1
ATOM 1692 C C . ASN A 1 207 ? -36.256 -10.458 37.140 1.00 71.38 207 ASN A C 1
ATOM 1694 O O . ASN A 1 207 ? -37.459 -10.221 37.193 1.00 71.38 207 ASN A O 1
ATOM 1698 N N . LEU A 1 208 ? -35.732 -11.546 37.714 1.00 70.25 208 LEU A N 1
ATOM 1699 C CA . LEU A 1 208 ? -36.541 -12.525 38.454 1.00 70.25 208 LEU A CA 1
ATOM 1700 C C . LEU A 1 208 ? -36.901 -12.070 39.875 1.00 70.25 208 LEU A C 1
ATOM 1702 O O . LEU A 1 208 ? -37.892 -12.543 40.412 1.00 70.25 208 LEU A O 1
ATOM 1706 N N . ASN A 1 209 ? -36.139 -11.144 40.465 1.00 67.31 209 ASN A N 1
ATOM 1707 C CA . ASN A 1 209 ? -36.391 -10.619 41.814 1.00 67.31 209 ASN A CA 1
ATOM 1708 C C . ASN A 1 209 ? -37.344 -9.403 41.841 1.00 67.31 209 ASN A C 1
ATOM 1710 O O . ASN A 1 209 ? -37.529 -8.805 42.899 1.00 67.31 209 ASN A O 1
ATOM 1714 N N . GLN A 1 210 ? -37.901 -9.000 40.693 1.00 60.53 210 GLN A N 1
ATOM 1715 C CA . GLN A 1 210 ? -38.824 -7.859 40.570 1.00 60.53 210 GLN A CA 1
ATOM 1716 C C . GLN A 1 210 ? -40.300 -8.260 40.377 1.00 60.53 210 GLN A C 1
ATOM 1718 O O . GLN A 1 210 ? -41.139 -7.376 40.214 1.00 60.53 210 GLN A O 1
ATOM 1723 N N . ASN A 1 211 ? -40.620 -9.558 40.431 1.00 47.59 211 ASN A N 1
ATOM 1724 C CA . ASN A 1 211 ? -41.982 -10.113 40.422 1.00 47.59 211 ASN A CA 1
ATOM 1725 C C . ASN A 1 211 ? -42.236 -10.920 41.695 1.00 47.59 211 ASN A C 1
ATOM 1727 O O . ASN A 1 211 ? -43.414 -10.986 42.108 1.00 47.59 211 ASN A O 1
#

=== Feature glossary ===
Legend for the data blocks above and below:

— What the protein is —

The amino-acid sequence is the protein's primary structure: the linear order of residues from the N-terminus to the C-terminus, written in one-letter code. Everything else here — the 3D coordinates, the secondary structure, the domain annotations — is ultimately a consequence of this string.

Functional annotations link the protein to curated databases. InterPro entries identify conserved domains and families by matching the sequence against member-database signatures (Pfam, PROSITE, CDD, …). Gene Ontology (GO) terms describe molecular function, biological process, and cellular component in a controlled vocabulary. CATH places the structure in a hierarchical fold classification (Class/Architecture/Topology/Homologous-superfamily). The organism is the source species.

— Where its atoms are —

Atomic coordinates in PDBx/mmCIF format — the same representation the Protein Data Bank distributes. Each line of the _atom_site loop places one backbone atom in Cartesian space (units: ångströms, origin: arbitrary).

The six renders are orthographic views along the three Cartesian axes in both directions. Representation (cartoon, sticks, or surface) and color scheme (sequence-rainbow or by-chain) vary across proteins so the training set covers all the common visualization conventions.

— Local backbone conformation —

Eight-state secondary structure (DSSP): H is the canonical α-helix, G the tighter 3₁₀-helix, I the wider π-helix; E/B are β-structure, T and S are turns and bends, and '-' is everything else. DSSP derives these from the pattern of main-chain N–H···O=C hydrogen bonds, not from the sequence.

Three-state secondary structure (P-SEA) collapses the eight DSSP classes into helix (a), strand (b), and coil (c). P-SEA assigns these from Cα geometry alone — distances and angles — without requiring backbone oxygens, so it works on any Cα trace.

φ (phi) and ψ (psi) are the two rotatable backbone dihedrals per residue: φ is the C(i-1)–N–Cα–C torsion, ψ is the N–Cα–C–N(i+1) torsion, both in degrees on (−180°, 180°]. α-helical residues cluster near (−60°, −45°); β-strand residues near (−120°, +130°). A Ramachandran plot is simply a scatter of (φ, ψ) for every residue.

— Global shape and packing —

The geometric summary reports three shape descriptors. Rg (radius of gyration) measures how spread out the Cα atoms are about their centre of mass; compact globular proteins have small Rg, elongated or unfolded ones large. Cα contacts (<8 Å, |i−j|>4) count long-range residue pairs in spatial proximity — high for tightly packed folds, near zero for rods or random coil. The bounding-box extents give the protein's footprint along x, y, z in Å.

SASA measures how much of the protein is reachable by solvent. It is computed by rolling a water-sized probe over the atomic surface and summing the exposed area (Å²). Per-residue SASA distinguishes core (buried, low SASA) from surface (exposed, high SASA) residues; total SASA is a whole-molecule size measure.

Plot images: a contact map (which residues are close in 3D, as an N×N binary image), a Ramachandran scatter (backbone torsion angles, revealing secondary-structure composition at a glance), and — for AlphaFold structures — a PAE heatmap (pairwise prediction confidence).

— Structural neighborhood —

A 3Di character summarizes, for each residue, the relative orientation of the Cα frame of its nearest spatial neighbor. Because it encodes fold topology rather than chemistry, 3Di alignments detect remote structural similarity that sequence alignment misses.

The Foldseek neighbor list gives the closest experimentally determined structures in the PDB, ranked by structural alignment. TM-score near 1 means near-identical fold; near 0.3 means only rough topology match. This is how one finds what a novel AlphaFold prediction most resembles in the solved-structure universe.

— Confidence and disorder —

For AlphaFold models, the B-factor field carries pLDDT — the model's own estimate of local accuracy on a 0–100 scale. Regions with pLDDT<50 should be treated as essentially unmodeled; they often correspond to intrinsically disordered segments.

Crystallographic B-factors measure how much each atom's electron density is smeared out, in Å². They rise in mobile loops and surface residues and fall in the buried interior. In AlphaFold models this column is repurposed to hold pLDDT instead.

Predicted Aligned Error (PAE) is an AlphaFold confidence matrix: entry (i, j) is the expected error in the position of residue j, in ångströms, when the prediction is superimposed on the true structure at residue i. Low PAE within a block of residues means that block is internally rigid and well-predicted; high PAE between two blocks means their relative placement is uncertain even if each block individually is confident.